Protein AF-A0A6P4DVU3-F1 (afdb_monomer_lite)

Secondary structure (DSSP, 8-state):
----GGGGG-SSSE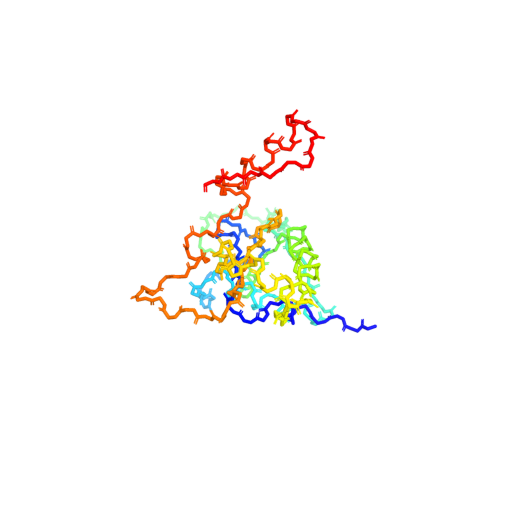EE-TT--SEEES--TT---SSHHHHHHHHHHHTSSTT-----TT---TTTTS--S---TT---S-TT-EEE-HHHHHHHHHHHHHHHTTSSS---S-HHHHHHHHHHT--EEEEE-TTSEEEEEESSS----SSS--HHHH---GGGSHHHHHHHHHHHHH-S-PPP--

InterPro domains:
  IPR051173 Voltage-dependent calciu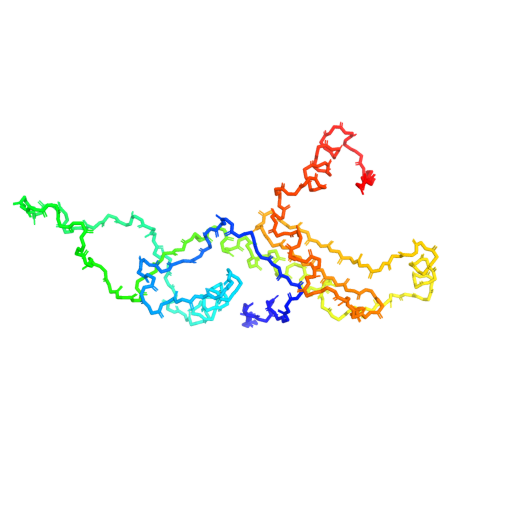m channel subunit alpha-2/delta [PTHR10166] (16-179)

Organism: Drosophila rhopaloa (NCBI:txid1041015)

Radius of gyration: 21.14 Å; chains: 1; bounding box: 44×38×68 Å

Foldseek 3Di:
DLDQLLVLLPDDQKAFAQPDPAKDFPACVVVDDPGPSRSVSVVSVVVSDPPDDADAPDDPPPPPPDDDDDPPVPDDPDDRRHMHGDPVLNVVVSVVSVVCCVVQPDDDDPDPVSVVVCVVVVPQKDWDADPSRMIGMDGNVDDDPDPDPDDPCNVPRRRCVDPLNVVVVVVCVVPVDPDDDDD

Structure (mmCI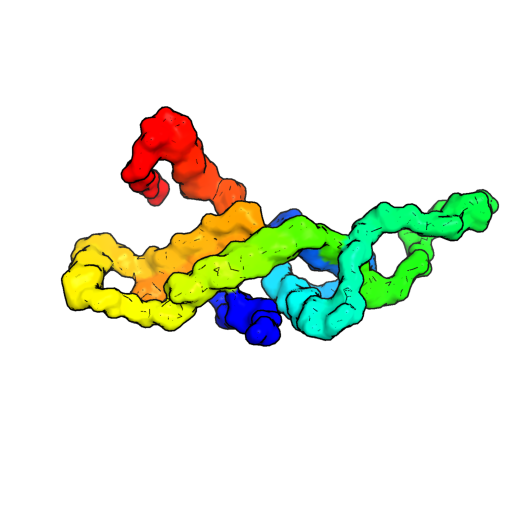F, N/CA/C/O backbone):
data_AF-A0A6P4DVU3-F1
#
_entry.id   AF-A0A6P4DVU3-F1
#
loop_
_atom_site.group_PDB
_atom_site.id
_atom_site.type_symbol
_atom_site.label_atom_id
_atom_site.label_alt_id
_atom_site.label_comp_id
_atom_site.label_asym_id
_atom_site.label_entity_id
_atom_site.label_seq_id
_atom_site.pdbx_PDB_ins_code
_atom_site.Cartn_x
_atom_site.Cartn_y
_atom_site.Cartn_z
_atom_site.occupancy
_atom_site.B_iso_or_equiv
_atom_site.auth_seq_id
_atom_site.auth_comp_id
_atom_site.auth_asym_id
_atom_site.auth_atom_id
_atom_site.pdbx_PDB_model_num
ATOM 1 N N . MET A 1 1 ? 23.079 -8.219 10.822 1.00 43.91 1 MET A N 1
ATOM 2 C CA . MET A 1 1 ? 21.943 -9.020 10.315 1.00 43.91 1 MET A CA 1
ATOM 3 C C . MET A 1 1 ? 21.723 -8.646 8.865 1.00 43.91 1 MET A C 1
ATOM 5 O O . MET A 1 1 ? 21.683 -7.454 8.587 1.00 43.91 1 MET A O 1
ATOM 9 N N . LYS A 1 2 ? 21.629 -9.618 7.953 1.00 59.22 2 LYS A N 1
ATOM 10 C CA . LYS A 1 2 ? 21.129 -9.354 6.599 1.00 59.22 2 LYS A CA 1
ATOM 11 C C . LYS A 1 2 ? 19.608 -9.267 6.705 1.00 59.22 2 LYS A C 1
ATOM 13 O O . LYS A 1 2 ? 18.996 -10.213 7.187 1.00 59.22 2 LYS A O 1
ATOM 18 N N . ILE A 1 3 ? 19.038 -8.113 6.380 1.00 69.62 3 ILE A N 1
ATOM 19 C CA . ILE A 1 3 ? 17.585 -7.930 6.325 1.00 69.62 3 ILE A CA 1
ATOM 20 C C . ILE A 1 3 ? 17.137 -8.464 4.968 1.00 69.62 3 ILE A C 1
ATOM 22 O O . ILE A 1 3 ? 17.674 -8.031 3.952 1.00 69.62 3 ILE A O 1
ATOM 26 N N . ASN A 1 4 ? 16.198 -9.404 4.959 1.00 83.50 4 ASN A N 1
ATOM 27 C CA . ASN A 1 4 ? 15.621 -9.926 3.730 1.00 83.50 4 ASN A CA 1
ATOM 28 C C . ASN A 1 4 ? 14.331 -9.149 3.436 1.00 83.50 4 ASN A C 1
ATOM 30 O O . ASN A 1 4 ? 13.345 -9.293 4.151 1.00 83.50 4 ASN A O 1
ATOM 34 N N . ILE A 1 5 ? 14.374 -8.257 2.447 1.00 84.19 5 ILE A N 1
ATOM 35 C CA . ILE A 1 5 ? 13.270 -7.334 2.135 1.00 84.19 5 ILE A CA 1
ATOM 36 C C . ILE A 1 5 ? 11.979 -8.078 1.732 1.00 84.19 5 ILE A C 1
ATOM 38 O O . ILE A 1 5 ? 10.925 -7.710 2.255 1.00 84.19 5 ILE A O 1
ATOM 42 N N . PRO A 1 6 ? 12.027 -9.129 0.884 1.00 86.38 6 PRO A N 1
ATOM 43 C CA . PRO A 1 6 ? 10.847 -9.920 0.528 1.00 86.38 6 PRO A CA 1
ATOM 44 C C . PRO A 1 6 ? 10.056 -10.478 1.717 1.00 86.38 6 PRO A C 1
ATOM 46 O O . PRO A 1 6 ? 8.835 -10.580 1.631 1.00 86.38 6 PRO A O 1
ATOM 49 N N . ASP A 1 7 ? 10.709 -10.774 2.845 1.00 87.94 7 ASP A N 1
ATOM 50 C CA . ASP A 1 7 ? 10.038 -11.334 4.027 1.00 87.94 7 ASP A CA 1
ATOM 51 C C . ASP A 1 7 ? 8.995 -10.366 4.613 1.00 87.94 7 ASP A C 1
ATOM 53 O O . ASP A 1 7 ? 8.065 -10.790 5.297 1.00 87.94 7 ASP A O 1
ATOM 57 N N . PHE A 1 8 ? 9.108 -9.061 4.343 1.00 89.12 8 PHE A N 1
ATOM 58 C CA . PHE A 1 8 ? 8.111 -8.090 4.793 1.00 89.12 8 PHE A CA 1
ATOM 59 C C . PHE A 1 8 ? 6.823 -8.125 3.970 1.00 89.12 8 PHE A C 1
ATOM 61 O O . PHE A 1 8 ? 5.823 -7.580 4.427 1.00 89.12 8 PHE A O 1
ATOM 68 N N . PHE A 1 9 ? 6.826 -8.739 2.788 1.00 90.00 9 PHE A N 1
ATOM 69 C CA . PHE A 1 9 ? 5.725 -8.727 1.817 1.00 90.00 9 PHE A CA 1
ATOM 70 C C . PHE A 1 9 ? 5.124 -10.126 1.603 1.00 90.00 9 PHE A C 1
ATOM 72 O O . PHE A 1 9 ? 4.653 -10.464 0.516 1.00 90.00 9 PHE A O 1
ATOM 79 N N . MET A 1 10 ? 5.163 -10.960 2.646 1.00 85.12 10 MET A N 1
ATOM 80 C CA . MET A 1 10 ? 4.568 -12.296 2.631 1.00 85.12 10 MET A CA 1
ATOM 81 C C . MET A 1 10 ? 3.041 -12.251 2.775 1.00 85.12 10 MET A C 1
ATOM 83 O O . MET A 1 10 ? 2.497 -11.387 3.462 1.00 85.12 10 MET A O 1
ATOM 87 N N . GLY A 1 11 ? 2.369 -13.231 2.166 1.00 86.31 11 GLY A N 1
ATOM 88 C CA . GLY A 1 11 ? 0.907 -13.308 2.118 1.00 86.31 11 GLY A CA 1
ATOM 89 C C . GLY A 1 11 ? 0.294 -12.285 1.163 1.00 86.31 11 GLY A C 1
ATOM 90 O O . GLY A 1 11 ? 1.018 -11.547 0.489 1.00 86.31 11 GLY A O 1
ATOM 91 N N . ASP A 1 12 ? -1.037 -12.251 1.136 1.00 87.56 12 ASP A N 1
ATOM 92 C CA . ASP A 1 12 ? -1.818 -11.450 0.181 1.00 87.56 12 ASP A CA 1
ATOM 93 C C . ASP A 1 12 ? -2.669 -10.356 0.849 1.00 87.56 12 ASP A C 1
ATOM 95 O O . ASP A 1 12 ? -3.254 -9.519 0.167 1.00 87.56 12 ASP A O 1
ATOM 99 N N . ASN A 1 13 ? -2.643 -10.279 2.188 1.00 90.75 13 ASN A N 1
ATOM 100 C CA . ASN A 1 13 ? -3.365 -9.279 2.985 1.00 90.75 13 ASN A CA 1
ATOM 101 C C . ASN A 1 13 ? -2.673 -7.899 3.008 1.00 90.75 13 ASN A C 1
ATOM 103 O O . ASN A 1 13 ? -2.545 -7.240 4.049 1.00 90.75 13 ASN A O 1
ATOM 107 N N . TRP A 1 14 ? -2.159 -7.478 1.856 1.00 93.19 14 TRP A N 1
ATOM 108 C CA . TRP A 1 14 ? -1.600 -6.155 1.635 1.00 93.19 14 TRP A CA 1
ATOM 109 C C . TRP A 1 14 ? -1.746 -5.737 0.171 1.00 93.19 14 TRP A C 1
ATOM 111 O O . TRP A 1 14 ? -1.752 -6.567 -0.733 1.00 93.19 14 TRP A O 1
ATOM 121 N N . LYS A 1 15 ? -1.847 -4.428 -0.052 1.00 94.44 15 LYS A N 1
ATOM 122 C CA . LYS A 1 15 ? -1.888 -3.793 -1.371 1.00 94.44 15 LYS A CA 1
ATOM 123 C C . LYS A 1 15 ? -0.982 -2.577 -1.400 1.00 94.44 15 LYS A C 1
ATOM 125 O O . LYS A 1 15 ? -0.678 -1.990 -0.354 1.00 94.44 15 LYS A O 1
ATOM 130 N N . VAL A 1 16 ? -0.580 -2.186 -2.598 1.00 95.31 16 VAL A N 1
ATOM 131 C CA . VAL A 1 16 ? 0.086 -0.912 -2.860 1.00 95.31 16 VAL A CA 1
ATOM 132 C C . VAL A 1 16 ? -0.788 -0.022 -3.727 1.00 95.31 16 VAL A C 1
ATOM 134 O O . VAL A 1 16 ? -1.649 -0.492 -4.466 1.00 95.31 16 VAL A O 1
ATOM 137 N N . HIS A 1 17 ? -0.556 1.285 -3.641 1.00 95.31 17 HIS A N 1
ATOM 138 C CA . HIS A 1 17 ? -1.294 2.252 -4.441 1.00 95.31 17 HIS A CA 1
ATOM 139 C C . HIS A 1 17 ? -1.204 1.919 -5.949 1.00 95.31 17 HIS A C 1
ATOM 141 O O . HIS A 1 17 ? -0.102 1.960 -6.504 1.00 95.31 17 HIS A O 1
ATOM 147 N N . PRO A 1 18 ? -2.329 1.646 -6.642 1.00 92.88 18 PRO A N 1
ATOM 148 C CA . PRO A 1 18 ? -2.314 1.098 -8.003 1.00 92.88 18 PRO A CA 1
ATOM 149 C C . PRO A 1 18 ? -1.818 2.097 -9.053 1.00 92.88 18 PRO A C 1
ATOM 151 O O . PRO A 1 18 ? -1.255 1.707 -10.070 1.00 92.88 18 PRO A O 1
ATOM 154 N N . ASP A 1 19 ? -2.009 3.393 -8.798 1.00 93.00 19 ASP A N 1
ATOM 155 C CA . ASP A 1 19 ? -1.601 4.459 -9.719 1.00 93.00 19 ASP A CA 1
ATOM 156 C C . ASP A 1 19 ? -0.126 4.891 -9.530 1.00 93.00 19 ASP A C 1
ATOM 158 O O . ASP A 1 19 ? 0.353 5.776 -10.240 1.00 93.00 19 ASP A O 1
ATOM 162 N N . TRP A 1 20 ? 0.602 4.329 -8.553 1.00 94.25 20 TRP A N 1
ATOM 163 C CA . TRP A 1 20 ? 1.978 4.737 -8.240 1.00 94.25 20 TRP A CA 1
ATOM 164 C C . TRP A 1 20 ? 3.009 3.829 -8.903 1.00 94.25 20 TRP A C 1
ATOM 166 O O . TRP A 1 20 ? 2.842 2.615 -8.977 1.00 94.25 20 TRP A O 1
ATOM 176 N N . VAL A 1 21 ? 4.122 4.421 -9.343 1.00 92.94 21 VAL A N 1
ATOM 177 C CA . VAL A 1 21 ? 5.218 3.689 -9.989 1.00 92.94 21 VAL A CA 1
ATOM 178 C C . VAL A 1 21 ? 6.396 3.568 -9.027 1.00 92.94 21 VAL A C 1
ATOM 180 O O . VAL A 1 21 ? 7.185 4.499 -8.868 1.00 92.94 21 VAL A O 1
ATOM 183 N N . TYR A 1 22 ? 6.513 2.403 -8.390 1.00 94.06 22 TYR A N 1
ATOM 184 C CA . TYR A 1 22 ? 7.653 2.053 -7.536 1.00 94.06 22 TYR A CA 1
ATOM 185 C C . TYR A 1 22 ? 8.865 1.680 -8.390 1.00 94.06 22 TYR A C 1
ATOM 187 O O . TYR A 1 22 ? 9.912 2.321 -8.319 1.00 94.06 22 TYR A O 1
ATOM 195 N N . CYS A 1 23 ? 8.682 0.673 -9.235 1.00 93.62 23 CYS A N 1
ATOM 196 C CA . CYS A 1 23 ? 9.613 0.203 -10.246 1.00 93.62 23 CYS A CA 1
ATOM 197 C C . CYS A 1 23 ? 8.803 -0.297 -11.437 1.00 93.62 23 CYS A C 1
ATOM 199 O O . CYS A 1 23 ? 7.724 -0.849 -11.233 1.00 93.62 23 CYS A O 1
ATOM 201 N N . LYS A 1 24 ? 9.304 -0.089 -12.654 1.00 92.19 24 LYS A N 1
ATOM 202 C CA . LYS A 1 24 ? 8.629 -0.518 -13.879 1.00 92.19 24 LYS A CA 1
ATOM 203 C C . LYS A 1 24 ? 9.627 -0.776 -14.997 1.00 92.19 24 LYS A C 1
ATOM 205 O O . LYS A 1 24 ? 10.669 -0.122 -15.065 1.00 92.19 24 LYS A O 1
ATOM 210 N N . TYR A 1 25 ? 9.307 -1.714 -15.880 1.00 90.62 25 TYR A N 1
ATOM 211 C CA . TYR A 1 25 ? 10.081 -1.934 -17.101 1.00 90.62 25 TYR A CA 1
ATOM 212 C C . TYR A 1 25 ? 9.806 -0.840 -18.136 1.00 90.62 25 TYR A C 1
ATOM 214 O O . TYR A 1 25 ? 8.675 -0.374 -18.281 1.00 90.62 25 TYR A O 1
ATOM 222 N N . HIS A 1 26 ? 10.834 -0.445 -18.886 1.00 85.69 26 HIS A N 1
ATOM 223 C CA . HIS A 1 26 ? 10.671 0.462 -20.025 1.00 85.69 26 HIS A CA 1
ATOM 224 C C . HIS A 1 26 ? 9.846 -0.186 -21.140 1.00 85.69 26 HIS A C 1
ATOM 226 O O . HIS A 1 26 ? 9.037 0.484 -21.782 1.00 85.69 26 HIS A O 1
ATOM 232 N N . TYR A 1 27 ? 10.023 -1.493 -21.340 1.00 83.38 27 TYR A N 1
ATOM 233 C CA . TYR A 1 27 ? 9.293 -2.280 -22.323 1.00 83.38 27 TYR A CA 1
ATOM 234 C C . TYR A 1 27 ? 8.423 -3.308 -21.602 1.00 83.38 27 TYR A C 1
ATOM 236 O O . TYR A 1 27 ? 8.920 -4.123 -20.836 1.00 83.38 27 TYR A O 1
ATOM 244 N N . LEU A 1 28 ? 7.112 -3.262 -21.842 1.00 81.75 28 LEU A N 1
ATOM 245 C CA . LEU A 1 28 ? 6.151 -4.186 -21.223 1.00 81.75 28 LEU A CA 1
ATOM 246 C C . LEU A 1 28 ? 6.113 -5.557 -21.917 1.00 81.75 28 LEU A C 1
ATOM 248 O O . LEU A 1 28 ? 5.554 -6.510 -21.383 1.00 81.75 28 LEU A O 1
ATOM 252 N N . GLU A 1 29 ? 6.697 -5.662 -23.113 1.00 80.62 29 GLU A N 1
ATOM 253 C CA . GLU A 1 29 ? 6.776 -6.909 -23.873 1.00 80.62 29 GLU A CA 1
ATOM 254 C C . GLU A 1 29 ? 7.567 -7.962 -23.084 1.00 80.62 29 GLU A C 1
ATOM 256 O O . GLU A 1 29 ? 8.772 -7.826 -22.895 1.00 80.62 29 GLU A O 1
ATOM 261 N N . GLY A 1 30 ? 6.889 -9.019 -22.631 1.00 79.56 30 GLY A N 1
ATOM 262 C CA . GLY A 1 30 ? 7.500 -10.084 -21.826 1.00 79.56 30 GLY A CA 1
ATOM 263 C C . GLY A 1 30 ? 7.491 -9.836 -20.314 1.00 79.56 30 GLY A C 1
ATOM 264 O O . GLY A 1 30 ? 7.823 -10.749 -19.563 1.00 79.56 30 GLY A O 1
ATOM 265 N N . HIS A 1 31 ? 7.029 -8.663 -19.873 1.00 84.38 31 HIS A N 1
ATOM 266 C CA . HIS A 1 31 ? 6.949 -8.253 -18.467 1.00 84.38 31 HIS A CA 1
ATOM 267 C C . HIS A 1 31 ? 5.501 -7.939 -18.070 1.00 84.38 31 HIS A C 1
ATOM 269 O O . HIS A 1 31 ? 5.178 -6.852 -17.594 1.00 84.38 31 HIS A O 1
ATOM 275 N N . GLU A 1 32 ? 4.600 -8.893 -18.317 1.00 87.25 32 GLU A N 1
ATOM 276 C CA . GLU A 1 32 ? 3.178 -8.764 -17.992 1.00 87.25 32 GLU A CA 1
ATOM 277 C C . GLU A 1 32 ? 2.885 -9.294 -16.583 1.00 87.25 32 GLU A C 1
ATOM 279 O O . GLU A 1 32 ? 2.959 -10.496 -16.318 1.00 87.25 32 GLU A O 1
ATOM 284 N N . PHE A 1 33 ? 2.501 -8.390 -15.683 1.00 90.25 33 PHE A N 1
ATOM 285 C CA . PHE A 1 33 ? 2.088 -8.720 -14.321 1.00 90.25 33 PHE A CA 1
ATOM 286 C C . PHE A 1 33 ? 0.576 -8.571 -14.167 1.00 90.25 33 PHE A C 1
ATOM 288 O O . PHE A 1 33 ? -0.045 -7.687 -14.757 1.00 90.25 33 PHE A O 1
ATOM 295 N N . LYS A 1 34 ? -0.031 -9.443 -13.354 1.00 89.81 34 LYS A N 1
ATOM 296 C CA . LYS A 1 34 ? -1.477 -9.401 -13.085 1.00 89.81 34 LYS A CA 1
ATOM 297 C C . LYS A 1 34 ? -1.857 -8.269 -12.139 1.00 89.81 34 LYS A C 1
ATOM 299 O O . LYS A 1 34 ? -2.949 -7.721 -12.259 1.00 89.81 34 LYS A O 1
ATOM 304 N N . THR A 1 35 ? -0.977 -7.963 -11.190 1.00 91.38 35 THR A N 1
ATOM 305 C CA . THR A 1 35 ? -1.210 -6.978 -10.134 1.00 91.38 35 THR A CA 1
ATOM 306 C C . THR A 1 35 ? 0.033 -6.105 -9.923 1.00 91.38 35 THR A C 1
ATOM 308 O O . THR A 1 35 ? 1.149 -6.572 -10.186 1.00 91.38 35 THR A O 1
ATOM 311 N N . PRO A 1 36 ? -0.125 -4.857 -9.437 1.00 92.31 36 PRO A N 1
ATOM 312 C CA . PRO A 1 36 ? 1.005 -4.020 -9.026 1.00 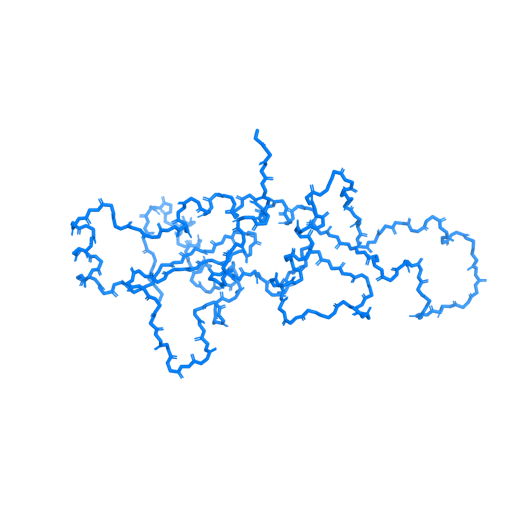92.31 36 PRO A CA 1
ATOM 313 C C . PRO A 1 36 ? 1.873 -4.681 -7.945 1.00 92.31 36 PRO A C 1
ATOM 315 O O . PRO A 1 36 ? 3.086 -4.482 -7.908 1.00 92.31 36 PRO A O 1
ATOM 318 N N . GLU A 1 37 ? 1.268 -5.494 -7.073 1.00 94.19 37 GLU A N 1
ATOM 319 C CA . GLU A 1 37 ? 1.975 -6.230 -6.024 1.00 94.19 37 GLU A CA 1
ATOM 320 C C . GLU A 1 37 ? 2.920 -7.294 -6.597 1.00 94.19 37 GLU A C 1
ATOM 322 O O . GLU A 1 37 ? 4.033 -7.462 -6.092 1.00 94.19 37 GLU A O 1
ATOM 327 N N . ASP A 1 38 ? 2.509 -7.992 -7.659 1.00 92.81 38 ASP A N 1
ATOM 328 C CA . ASP A 1 38 ? 3.339 -9.005 -8.319 1.00 92.81 38 ASP A CA 1
ATOM 329 C C . ASP A 1 38 ? 4.538 -8.379 -9.043 1.00 92.81 38 ASP A C 1
ATOM 331 O O . ASP A 1 38 ? 5.656 -8.884 -8.921 1.00 92.81 38 ASP A O 1
ATOM 335 N N . GLU A 1 39 ? 4.331 -7.250 -9.731 1.00 93.06 39 GLU A N 1
ATOM 336 C CA . GLU A 1 39 ? 5.422 -6.472 -10.341 1.00 93.06 39 GLU A CA 1
ATOM 337 C C . GLU A 1 39 ? 6.416 -6.007 -9.269 1.00 93.06 39 GLU A C 1
ATOM 339 O O . GLU A 1 39 ? 7.632 -6.172 -9.402 1.00 93.06 39 GLU A O 1
ATOM 344 N N . LEU A 1 40 ? 5.907 -5.484 -8.151 1.00 93.62 40 LEU A N 1
ATOM 345 C CA . LEU A 1 40 ? 6.744 -5.044 -7.044 1.00 93.62 40 LEU A CA 1
ATOM 346 C C . LEU A 1 40 ? 7.564 -6.199 -6.447 1.00 93.62 40 LEU A C 1
ATOM 348 O O . LEU A 1 40 ? 8.758 -6.023 -6.199 1.00 93.62 40 LEU A O 1
ATOM 352 N N . ARG A 1 41 ? 6.960 -7.372 -6.214 1.00 92.75 41 ARG A N 1
ATOM 353 C CA . ARG A 1 41 ? 7.656 -8.551 -5.660 1.00 92.75 41 ARG A CA 1
ATOM 354 C C . ARG A 1 41 ? 8.852 -8.964 -6.522 1.00 92.75 41 ARG A C 1
ATOM 356 O O . ARG A 1 41 ? 9.911 -9.262 -5.966 1.00 92.75 41 ARG A O 1
ATOM 363 N N . GLU A 1 42 ? 8.713 -8.925 -7.847 1.00 91.56 42 GLU A N 1
ATOM 364 C CA . GLU A 1 42 ? 9.808 -9.203 -8.788 1.00 91.56 42 GLU A CA 1
ATOM 365 C C . GLU A 1 42 ? 10.986 -8.239 -8.568 1.00 91.56 42 GLU A C 1
ATOM 367 O O . GLU A 1 42 ? 12.130 -8.661 -8.371 1.00 91.56 42 GLU A O 1
ATOM 372 N N . PHE A 1 43 ? 10.713 -6.932 -8.513 1.00 92.12 43 PHE A N 1
ATOM 373 C CA . PHE A 1 43 ? 11.754 -5.925 -8.293 1.00 92.12 43 PHE A CA 1
ATOM 374 C C . PHE A 1 43 ? 12.388 -6.012 -6.902 1.00 92.12 43 PHE A C 1
ATOM 376 O O . PHE A 1 43 ? 13.608 -5.900 -6.781 1.00 92.12 43 PHE A O 1
ATOM 383 N N . LEU A 1 44 ? 11.602 -6.279 -5.857 1.00 91.00 44 LEU A N 1
ATOM 384 C CA . LEU A 1 44 ? 12.129 -6.505 -4.509 1.00 91.00 44 LEU A CA 1
ATOM 385 C C . LEU A 1 44 ? 13.054 -7.730 -4.458 1.00 91.00 44 LEU A C 1
ATOM 387 O O . LEU A 1 44 ? 14.061 -7.701 -3.750 1.00 91.00 44 LEU A O 1
ATOM 391 N N . GLY A 1 45 ? 12.759 -8.783 -5.229 1.00 88.50 45 GLY A N 1
ATOM 392 C CA . GLY A 1 45 ? 13.641 -9.939 -5.397 1.00 88.50 45 GLY A CA 1
ATOM 393 C C . GLY A 1 45 ? 14.972 -9.571 -6.061 1.00 88.50 45 GLY A C 1
ATOM 394 O O . GLY A 1 45 ? 16.037 -9.973 -5.583 1.00 88.50 45 GLY A O 1
ATOM 395 N N . LYS A 1 46 ? 14.929 -8.735 -7.106 1.00 87.50 46 LYS A N 1
ATOM 396 C CA . LYS A 1 46 ? 16.122 -8.216 -7.803 1.00 87.50 46 LYS A CA 1
ATOM 397 C C . LYS A 1 46 ? 16.956 -7.235 -6.970 1.00 87.50 46 LYS A C 1
ATOM 399 O O . LYS A 1 46 ? 18.129 -7.045 -7.275 1.00 87.50 46 LYS A O 1
ATOM 404 N N . MET A 1 47 ? 16.395 -6.649 -5.911 1.00 86.69 47 MET A N 1
ATOM 405 C CA . MET A 1 47 ? 17.106 -5.759 -4.979 1.00 86.69 47 MET A CA 1
ATOM 406 C C . MET A 1 47 ? 17.942 -6.495 -3.921 1.00 86.69 47 MET A C 1
ATOM 408 O O . MET A 1 47 ? 18.760 -5.867 -3.249 1.00 86.69 47 MET A O 1
ATOM 412 N N . VAL A 1 48 ? 17.731 -7.801 -3.719 1.00 80.19 48 VAL A N 1
ATOM 413 C CA . VAL A 1 48 ? 18.467 -8.590 -2.711 1.00 80.19 48 VAL A CA 1
ATOM 414 C C . VAL A 1 48 ? 19.958 -8.774 -3.068 1.00 80.19 48 VAL A C 1
ATOM 416 O O . VAL A 1 48 ? 20.796 -8.707 -2.161 1.00 80.19 48 VAL A O 1
ATOM 419 N N . PRO A 1 49 ? 20.333 -9.013 -4.341 1.00 78.12 49 PRO A N 1
ATOM 420 C CA . PRO A 1 49 ? 21.723 -8.976 -4.795 1.00 78.12 49 PRO A CA 1
ATOM 421 C C . PRO A 1 49 ? 22.423 -7.617 -4.580 1.00 78.12 49 PRO A C 1
ATOM 423 O O . PRO A 1 49 ? 21.820 -6.551 -4.659 1.00 78.12 49 PRO A O 1
ATOM 426 N N . ASN A 1 50 ? 23.740 -7.643 -4.328 1.00 68.06 50 ASN A N 1
ATOM 427 C CA . ASN A 1 50 ? 24.547 -6.444 -4.030 1.00 68.06 50 ASN A CA 1
ATOM 428 C C . ASN A 1 50 ? 24.804 -5.523 -5.245 1.00 68.06 50 ASN A C 1
ATOM 430 O O . ASN A 1 50 ? 25.455 -4.490 -5.091 1.00 68.06 50 ASN A O 1
ATOM 434 N N . ASP A 1 51 ? 24.367 -5.898 -6.443 1.00 82.38 51 ASP A N 1
ATOM 435 C CA . ASP A 1 51 ? 24.585 -5.188 -7.708 1.00 82.38 51 ASP A CA 1
ATOM 436 C C . ASP A 1 51 ? 23.380 -4.346 -8.158 1.00 82.38 51 ASP A C 1
ATOM 438 O O . ASP A 1 51 ? 23.382 -3.809 -9.267 1.00 82.38 51 ASP A O 1
ATOM 442 N N . TRP A 1 52 ? 22.379 -4.177 -7.288 1.00 86.94 52 TRP A N 1
ATOM 443 C CA . TRP A 1 52 ? 21.199 -3.371 -7.577 1.00 86.94 52 TRP A CA 1
ATOM 444 C C . TRP A 1 52 ? 21.540 -1.913 -7.919 1.00 86.94 52 TRP A C 1
ATOM 446 O O . TRP A 1 52 ? 22.240 -1.213 -7.179 1.00 86.94 52 TRP A O 1
ATOM 456 N N . LYS A 1 53 ? 20.978 -1.434 -9.032 1.00 87.56 53 LYS A N 1
ATOM 457 C CA . LYS A 1 53 ? 21.079 -0.045 -9.494 1.00 87.56 53 LYS A CA 1
ATOM 458 C C . LYS A 1 53 ? 19.711 0.627 -9.462 1.00 87.56 53 LYS A C 1
ATOM 460 O O . LYS A 1 53 ? 18.688 -0.036 -9.609 1.00 87.56 53 LYS A O 1
ATOM 465 N N . TRP A 1 54 ? 19.725 1.952 -9.324 1.00 88.62 54 TRP A N 1
ATOM 466 C CA . TRP A 1 54 ? 18.544 2.819 -9.365 1.00 88.62 54 TRP A CA 1
ATOM 467 C C . TRP A 1 54 ? 18.528 3.634 -10.667 1.00 88.62 54 TRP A C 1
ATOM 469 O O . TRP A 1 54 ? 18.896 4.806 -10.636 1.00 88.62 54 TRP A O 1
ATOM 479 N N . PRO A 1 55 ? 18.196 3.016 -11.813 1.00 85.88 55 PRO A N 1
ATOM 480 C CA . PRO A 1 55 ? 18.022 3.737 -13.066 1.00 85.88 55 PRO A CA 1
ATOM 481 C C . PRO A 1 55 ? 16.832 4.700 -12.977 1.00 85.88 55 PRO A C 1
ATOM 483 O O . PRO A 1 55 ? 15.764 4.354 -12.458 1.00 85.88 55 PRO A O 1
ATOM 486 N N . GLU A 1 56 ? 17.040 5.915 -13.474 1.00 81.44 56 GLU A N 1
ATOM 487 C CA . GLU A 1 56 ? 16.005 6.938 -13.592 1.00 81.44 56 GLU A CA 1
ATOM 488 C C . GLU A 1 56 ? 15.232 6.763 -14.902 1.00 81.44 56 GLU A C 1
ATOM 490 O O . GLU A 1 56 ? 15.767 6.265 -15.889 1.00 81.44 56 GLU A O 1
ATOM 495 N N . GLN A 1 57 ? 13.967 7.190 -14.918 1.00 77.31 57 GLN A N 1
ATOM 496 C CA . GLN A 1 57 ? 13.101 7.055 -16.094 1.00 77.31 57 GLN A CA 1
ATOM 497 C C . GLN A 1 57 ? 13.622 7.838 -17.309 1.00 77.31 57 GLN A C 1
ATOM 499 O O . GLN A 1 57 ? 13.426 7.411 -18.444 1.00 77.31 57 GLN A O 1
ATOM 504 N N . TYR A 1 58 ? 14.262 8.980 -17.058 1.00 70.12 58 TYR A N 1
ATOM 505 C CA . TYR A 1 58 ? 14.818 9.872 -18.070 1.00 70.12 58 TYR A CA 1
ATOM 506 C C . TYR A 1 58 ? 16.288 10.133 -17.742 1.00 70.12 58 TYR A C 1
ATOM 508 O O . TYR A 1 58 ? 16.656 11.237 -17.349 1.00 70.12 58 TYR A O 1
ATOM 516 N N . ALA A 1 59 ? 17.125 9.100 -17.831 1.00 62.25 59 ALA A N 1
ATOM 517 C CA . ALA A 1 59 ? 18.562 9.333 -17.861 1.00 62.25 59 ALA A CA 1
ATOM 518 C C . ALA A 1 59 ? 18.908 10.074 -19.164 1.00 62.25 59 ALA A C 1
ATOM 520 O O . ALA A 1 59 ? 18.334 9.772 -20.210 1.00 62.25 59 ALA A O 1
ATOM 521 N N . GLU A 1 60 ? 19.807 11.058 -19.102 1.00 54.69 60 GLU A N 1
ATOM 522 C CA . GLU A 1 60 ? 20.329 11.692 -20.314 1.00 54.69 60 GLU A CA 1
ATOM 523 C C . GLU A 1 60 ? 21.062 10.625 -21.137 1.00 54.69 60 GLU A C 1
ATOM 525 O O . GLU A 1 60 ? 22.115 10.128 -20.731 1.00 54.69 60 GLU A O 1
ATOM 530 N N . ASP A 1 61 ? 20.489 10.246 -22.279 1.00 53.81 61 ASP A N 1
ATOM 531 C CA . ASP A 1 61 ? 21.176 9.407 -23.251 1.00 53.81 61 ASP A CA 1
ATOM 532 C C . ASP A 1 61 ? 22.353 10.225 -23.812 1.00 53.81 61 ASP A C 1
ATOM 534 O O . ASP A 1 61 ? 22.171 11.163 -24.589 1.00 53.81 61 ASP A O 1
ATOM 538 N N . GLU A 1 62 ? 23.588 9.876 -23.429 1.00 52.09 62 GLU A N 1
ATOM 539 C CA . GLU A 1 62 ? 24.811 10.533 -23.931 1.00 52.09 62 GLU A CA 1
ATOM 540 C C . GLU A 1 62 ? 24.925 10.483 -25.472 1.00 52.09 62 GLU A C 1
ATOM 542 O O . GLU A 1 62 ? 25.710 11.223 -26.065 1.00 52.09 62 GLU A O 1
ATOM 547 N N . SER A 1 63 ? 24.139 9.626 -26.131 1.00 53.38 63 SER A N 1
ATOM 548 C CA . SER A 1 63 ? 24.122 9.419 -27.580 1.00 53.38 63 SER A CA 1
ATOM 549 C C . SER A 1 63 ? 23.286 10.420 -28.381 1.00 53.38 63 SER A C 1
ATOM 551 O O . SER A 1 63 ? 23.371 10.398 -29.604 1.00 53.38 63 SER A O 1
ATOM 553 N N . ASP A 1 64 ? 22.493 11.289 -27.749 1.00 49.47 64 ASP A N 1
ATOM 554 C CA . ASP A 1 64 ? 21.528 12.145 -28.470 1.00 49.47 64 ASP A CA 1
ATOM 555 C C . ASP A 1 64 ? 22.143 13.420 -29.095 1.00 49.47 64 ASP A C 1
ATOM 557 O O . ASP A 1 64 ? 21.440 14.275 -29.637 1.00 49.47 64 ASP A O 1
ATOM 561 N N . TRP A 1 65 ? 23.474 13.557 -29.052 1.00 51.66 65 TRP A N 1
ATOM 562 C CA . TRP A 1 65 ? 24.197 14.692 -29.643 1.00 51.66 65 TRP A CA 1
ATOM 563 C C . TRP A 1 65 ? 24.637 14.473 -31.095 1.00 51.66 65 TRP A C 1
ATOM 565 O O . TRP A 1 65 ? 24.951 15.455 -31.769 1.00 51.66 65 TRP A O 1
ATOM 575 N N . ASP A 1 66 ? 24.604 13.234 -31.592 1.00 51.34 66 ASP A N 1
ATOM 576 C CA . ASP A 1 66 ? 25.040 12.875 -32.944 1.00 51.34 66 ASP A CA 1
ATOM 577 C C . ASP A 1 66 ? 23.957 12.042 -33.647 1.00 51.34 66 ASP A C 1
ATOM 579 O O . ASP A 1 66 ? 24.022 10.820 -33.691 1.00 51.34 66 ASP A O 1
ATOM 583 N N . ASP A 1 67 ? 22.911 12.702 -34.146 1.00 48.31 67 ASP A N 1
ATOM 584 C CA . ASP A 1 67 ? 22.486 12.596 -35.551 1.00 48.31 67 ASP A CA 1
ATOM 585 C C . ASP A 1 67 ? 21.042 13.083 -35.743 1.00 48.31 67 ASP A C 1
ATOM 587 O O . ASP A 1 67 ? 20.059 12.529 -35.252 1.00 48.31 67 ASP A O 1
ATOM 591 N N . LYS A 1 68 ? 20.918 14.134 -36.556 1.00 56.88 68 LYS A N 1
ATOM 592 C CA . LYS A 1 68 ? 19.687 14.420 -37.286 1.00 56.88 68 LYS A CA 1
ATOM 593 C C . LYS A 1 68 ? 19.500 13.298 -38.304 1.00 56.88 68 LYS A C 1
ATOM 595 O O . LYS A 1 68 ? 20.240 13.286 -39.277 1.00 56.88 68 LYS A O 1
ATOM 600 N N . ASP A 1 69 ? 18.540 12.406 -38.096 1.00 52.78 69 ASP A N 1
ATOM 601 C CA . ASP A 1 69 ? 17.597 11.968 -39.134 1.00 52.78 69 ASP A CA 1
ATOM 602 C C . ASP A 1 69 ? 16.618 10.920 -38.571 1.00 52.78 69 ASP A C 1
ATOM 604 O O . ASP A 1 69 ? 17.002 9.940 -37.942 1.00 52.78 69 ASP A O 1
ATOM 608 N N . ASP A 1 70 ? 15.333 11.172 -38.826 1.00 52.62 70 ASP A N 1
ATOM 609 C CA . ASP A 1 70 ? 14.149 10.365 -38.515 1.00 52.62 70 ASP A CA 1
ATOM 610 C C . 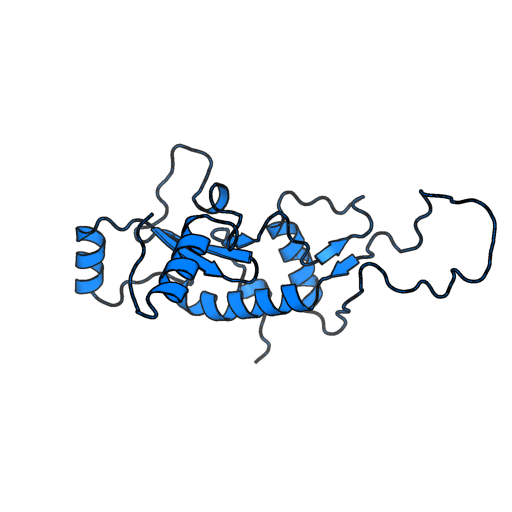ASP A 1 70 ? 13.823 10.096 -37.032 1.00 52.62 70 ASP A C 1
ATOM 612 O O . ASP A 1 70 ? 14.379 9.226 -36.364 1.00 52.62 70 ASP A O 1
ATOM 616 N N . LEU A 1 71 ? 12.780 10.790 -36.549 1.00 52.97 71 LEU A N 1
ATOM 617 C CA . LEU A 1 71 ? 12.049 10.488 -35.312 1.00 52.97 71 LEU A CA 1
ATOM 618 C C . LEU A 1 71 ? 11.412 9.093 -35.406 1.00 52.97 71 LEU A C 1
ATOM 620 O O . LEU A 1 71 ? 10.223 8.941 -35.692 1.00 52.97 71 LEU A O 1
ATOM 624 N N . ASN A 1 72 ? 12.210 8.056 -35.182 1.00 51.53 72 ASN A N 1
ATOM 625 C CA . ASN A 1 72 ? 11.742 6.684 -35.168 1.00 51.53 72 ASN A CA 1
ATOM 626 C C . ASN A 1 72 ? 11.206 6.350 -33.771 1.00 51.53 72 ASN A C 1
ATOM 628 O O . ASN A 1 72 ? 11.904 5.786 -32.930 1.00 51.53 72 ASN A O 1
ATOM 632 N N . CYS A 1 73 ? 9.942 6.707 -33.536 1.00 56.91 73 CYS A N 1
ATOM 633 C CA . CYS A 1 73 ? 9.206 6.508 -32.282 1.00 56.91 73 CYS A CA 1
ATOM 634 C C . CYS A 1 73 ? 9.022 5.034 -31.851 1.00 56.91 73 CYS A C 1
ATOM 636 O O . CYS A 1 73 ? 8.333 4.778 -30.868 1.00 56.91 73 CYS A O 1
ATOM 638 N N . GLY A 1 74 ? 9.624 4.072 -32.565 1.00 55.78 74 GLY A N 1
ATOM 639 C CA . GLY A 1 74 ? 9.617 2.641 -32.244 1.00 55.78 74 GLY A CA 1
ATOM 640 C C . GLY A 1 74 ? 11.002 2.012 -32.036 1.00 55.78 74 GLY A C 1
ATOM 641 O O . GLY A 1 74 ? 11.093 0.789 -31.926 1.00 55.78 74 GLY A O 1
ATOM 642 N N . ARG A 1 75 ? 12.095 2.789 -32.014 1.00 61.41 75 ARG A N 1
ATOM 643 C CA . ARG A 1 75 ? 13.442 2.238 -31.783 1.00 61.41 75 ARG A CA 1
ATOM 644 C C . ARG A 1 75 ? 13.636 1.936 -30.293 1.00 61.41 75 ARG A C 1
ATOM 646 O O . ARG A 1 75 ? 13.604 2.845 -29.471 1.00 61.41 75 ARG A O 1
ATOM 653 N N . LYS A 1 76 ? 13.881 0.665 -29.947 1.00 63.00 76 LYS A N 1
ATOM 654 C CA . LYS A 1 76 ? 14.353 0.285 -28.607 1.00 63.00 76 LYS A CA 1
ATOM 655 C C . LYS A 1 76 ? 15.767 0.847 -28.414 1.00 63.00 76 LYS A C 1
ATOM 657 O O . LYS A 1 76 ? 16.694 0.420 -29.102 1.00 63.00 76 LYS A O 1
ATOM 662 N N . THR A 1 77 ? 15.911 1.856 -27.560 1.00 68.94 77 THR A N 1
ATOM 663 C CA . THR A 1 77 ? 17.204 2.454 -27.184 1.00 68.94 77 THR A CA 1
ATOM 664 C C . THR A 1 77 ? 17.878 1.667 -26.063 1.00 68.94 77 THR A C 1
ATOM 666 O O . THR A 1 77 ? 19.103 1.623 -25.985 1.00 68.94 77 THR A O 1
ATOM 669 N N . LEU A 1 78 ? 17.082 0.977 -25.245 1.00 75.50 78 LEU A N 1
ATOM 670 C CA . LEU A 1 78 ? 17.525 0.180 -24.110 1.00 75.50 78 LEU A CA 1
ATOM 671 C C . LEU A 1 78 ? 17.270 -1.318 -24.354 1.00 75.50 78 LEU A C 1
ATOM 673 O O . LEU A 1 78 ? 16.558 -1.706 -25.281 1.00 75.50 78 LEU A O 1
ATOM 677 N N . GLY A 1 79 ? 17.870 -2.173 -23.521 1.00 77.94 79 GLY A N 1
ATOM 678 C CA . GLY A 1 79 ? 17.594 -3.614 -23.538 1.00 77.94 79 GLY A CA 1
ATOM 679 C C . GLY A 1 79 ? 16.168 -3.941 -23.077 1.00 77.94 79 GLY A C 1
ATOM 680 O O . GLY A 1 79 ? 15.557 -3.154 -22.360 1.00 77.94 79 GLY A O 1
ATOM 681 N N . ASP A 1 80 ? 15.656 -5.118 -23.446 1.00 81.06 80 ASP A N 1
ATOM 682 C CA . ASP A 1 80 ? 14.277 -5.536 -23.130 1.00 81.06 80 ASP A CA 1
ATOM 683 C C . ASP A 1 80 ? 13.991 -5.600 -21.614 1.00 81.06 80 ASP A C 1
ATOM 685 O O . ASP A 1 80 ? 12.883 -5.301 -21.182 1.00 81.06 80 ASP A O 1
ATOM 689 N N . ASP A 1 81 ? 15.006 -5.898 -20.796 1.00 84.00 81 ASP A N 1
ATOM 690 C CA . ASP A 1 81 ? 14.913 -5.928 -19.327 1.00 84.00 81 ASP A CA 1
ATOM 691 C C . ASP A 1 81 ? 15.262 -4.588 -18.659 1.00 84.00 81 ASP A C 1
ATOM 693 O O . ASP A 1 81 ? 15.476 -4.527 -17.444 1.00 84.00 81 ASP A O 1
ATOM 697 N N . ALA A 1 82 ? 15.375 -3.504 -19.432 1.00 86.50 82 ALA A N 1
ATOM 698 C CA . ALA A 1 82 ? 15.625 -2.188 -18.869 1.00 86.50 82 ALA A CA 1
ATOM 699 C C . ALA A 1 82 ? 14.434 -1.743 -18.017 1.00 86.50 82 ALA A C 1
ATOM 701 O O . ALA A 1 82 ? 13.275 -1.832 -18.423 1.00 86.50 82 ALA A O 1
ATOM 702 N N . TYR A 1 83 ? 14.735 -1.222 -16.835 1.00 90.81 83 TYR A N 1
ATOM 703 C CA . TYR A 1 83 ? 13.751 -0.781 -15.859 1.00 90.81 83 TYR A CA 1
ATOM 704 C C . TYR A 1 83 ? 14.126 0.590 -15.310 1.00 90.81 83 TYR A C 1
ATOM 706 O O . TYR A 1 83 ? 15.269 1.021 -15.439 1.00 90.81 83 TYR A O 1
ATOM 714 N N . TYR A 1 84 ? 13.167 1.241 -14.665 1.00 91.50 84 TYR A N 1
ATOM 715 C CA . TYR A 1 84 ? 13.362 2.463 -13.899 1.00 91.50 84 TYR A CA 1
ATOM 716 C C . TYR A 1 84 ? 12.613 2.363 -12.574 1.00 91.50 84 TYR A C 1
ATOM 718 O O . TYR A 1 84 ? 11.591 1.681 -12.471 1.00 91.50 84 TYR A O 1
ATOM 726 N N . CYS A 1 85 ? 13.124 3.033 -11.544 1.00 93.31 85 CYS A N 1
ATOM 727 C CA . CYS A 1 85 ? 12.546 2.974 -10.205 1.00 93.31 85 CYS A CA 1
ATOM 728 C C . CYS A 1 85 ? 12.545 4.337 -9.521 1.00 93.31 85 CYS A C 1
ATOM 730 O O . CYS A 1 85 ? 13.539 5.063 -9.549 1.00 93.31 85 CYS A O 1
ATOM 732 N N . ASN A 1 86 ? 11.471 4.634 -8.793 1.00 93.69 86 ASN A N 1
ATOM 733 C CA . ASN A 1 86 ? 11.456 5.735 -7.845 1.00 93.69 86 ASN A CA 1
ATOM 734 C C . ASN A 1 86 ? 12.113 5.285 -6.532 1.00 93.69 86 ASN A C 1
ATOM 736 O O . ASN A 1 86 ? 11.493 4.657 -5.671 1.00 93.69 86 ASN A O 1
ATOM 740 N N . LYS A 1 87 ? 13.396 5.620 -6.382 1.00 92.25 87 LYS A N 1
ATOM 741 C CA . LYS A 1 87 ? 14.205 5.243 -5.217 1.00 92.25 87 LYS A CA 1
ATOM 742 C C . LYS A 1 87 ? 13.604 5.707 -3.890 1.00 92.25 87 LYS A C 1
ATOM 744 O O . LYS A 1 87 ? 13.650 4.964 -2.911 1.00 92.25 87 LYS A O 1
ATOM 749 N N . GLU A 1 88 ? 13.099 6.935 -3.820 1.00 93.06 88 GLU A N 1
ATOM 750 C CA . GLU A 1 88 ? 12.558 7.490 -2.575 1.00 93.06 88 GLU A CA 1
ATOM 751 C C . GLU A 1 88 ? 11.297 6.745 -2.157 1.00 93.06 88 GLU A C 1
ATOM 753 O O . GLU A 1 88 ? 11.200 6.284 -1.019 1.00 93.06 88 GLU A O 1
ATOM 758 N N . LEU A 1 89 ? 10.384 6.544 -3.106 1.00 94.62 89 LEU A N 1
ATOM 759 C CA . LEU A 1 89 ? 9.131 5.850 -2.863 1.00 94.62 89 LEU A CA 1
ATOM 760 C C . LEU A 1 89 ? 9.356 4.393 -2.435 1.00 94.62 89 LEU A C 1
ATOM 762 O O . LEU A 1 89 ? 8.759 3.941 -1.459 1.00 94.62 89 LEU A O 1
ATOM 766 N N . VAL A 1 90 ? 10.260 3.670 -3.104 1.00 94.25 90 VAL A N 1
ATOM 767 C CA . VAL A 1 90 ? 10.596 2.287 -2.726 1.00 94.25 90 VAL A CA 1
ATOM 768 C C . VAL A 1 90 ? 11.222 2.224 -1.332 1.00 94.25 90 VAL A C 1
ATOM 770 O O . VAL A 1 90 ? 10.866 1.359 -0.534 1.00 94.25 90 VAL A O 1
ATOM 773 N N . ASN A 1 91 ? 12.128 3.145 -0.996 1.00 93.06 91 ASN A N 1
ATOM 774 C CA . ASN A 1 91 ? 12.733 3.172 0.338 1.00 93.06 91 ASN A CA 1
ATOM 775 C C . ASN A 1 91 ? 11.697 3.448 1.435 1.00 93.06 91 ASN A C 1
ATOM 777 O O . ASN A 1 91 ? 11.737 2.791 2.478 1.00 93.06 91 ASN A O 1
ATOM 781 N N . LEU A 1 92 ? 10.771 4.383 1.200 1.00 95.12 92 LEU A N 1
ATOM 782 C CA . LEU A 1 92 ? 9.657 4.654 2.111 1.00 95.12 92 LEU A CA 1
ATOM 783 C C . LEU A 1 92 ? 8.773 3.416 2.279 1.00 95.12 92 LEU A C 1
ATOM 785 O O . LEU A 1 92 ? 8.453 3.046 3.406 1.00 95.12 92 LEU A O 1
ATOM 789 N N . LEU A 1 93 ? 8.459 2.725 1.181 1.00 95.31 93 LEU A N 1
ATOM 790 C CA . LEU A 1 93 ? 7.668 1.500 1.214 1.00 95.31 93 LEU A CA 1
ATOM 791 C C . LEU A 1 93 ? 8.335 0.399 2.044 1.00 95.31 93 LEU A C 1
ATOM 793 O O . LEU A 1 93 ? 7.691 -0.222 2.887 1.00 95.31 93 LEU A O 1
ATOM 797 N N . ILE A 1 94 ? 9.633 0.162 1.841 1.00 93.75 94 ILE A N 1
ATOM 798 C CA . ILE A 1 94 ? 10.391 -0.843 2.600 1.00 93.75 94 ILE A CA 1
ATOM 799 C C . ILE A 1 94 ? 10.437 -0.475 4.086 1.00 93.75 94 ILE A C 1
ATOM 801 O O . ILE A 1 94 ? 10.345 -1.354 4.949 1.00 93.75 94 ILE A O 1
ATOM 805 N N . PHE A 1 95 ? 10.581 0.812 4.400 1.00 93.50 95 PHE A N 1
ATOM 806 C CA . PHE A 1 95 ? 10.577 1.289 5.777 1.00 93.50 95 PHE A CA 1
ATOM 807 C C . PHE A 1 95 ? 9.219 1.055 6.448 1.00 93.50 95 PHE A C 1
ATOM 809 O O . PHE A 1 95 ? 9.167 0.440 7.515 1.00 93.50 95 PHE A O 1
ATOM 816 N N . ASP A 1 96 ? 8.133 1.459 5.796 1.00 95.06 96 ASP A N 1
ATOM 817 C CA . ASP A 1 96 ? 6.769 1.266 6.287 1.00 95.06 96 ASP A CA 1
ATOM 818 C C . ASP A 1 96 ? 6.433 -0.220 6.444 1.00 95.06 96 ASP A C 1
ATOM 820 O O . ASP A 1 96 ? 5.898 -0.638 7.475 1.00 95.06 96 ASP A O 1
ATOM 824 N N . ALA A 1 97 ? 6.816 -1.047 5.469 1.00 94.06 97 ALA A N 1
ATOM 825 C CA . ALA A 1 97 ? 6.656 -2.494 5.527 1.00 94.06 97 ALA A CA 1
ATOM 826 C C . ALA A 1 97 ? 7.399 -3.086 6.728 1.00 94.06 97 ALA A C 1
ATOM 828 O O . ALA A 1 97 ? 6.830 -3.864 7.488 1.00 94.06 97 ALA A O 1
ATOM 829 N N . LYS A 1 98 ? 8.645 -2.669 6.970 1.00 92.56 98 LYS A N 1
ATOM 830 C CA . LYS A 1 98 ? 9.429 -3.122 8.124 1.00 92.56 98 LYS A CA 1
ATOM 831 C C . LYS A 1 98 ? 8.790 -2.727 9.458 1.00 92.56 98 LYS A C 1
ATOM 833 O O . LYS A 1 98 ? 8.789 -3.539 10.383 1.00 92.56 98 LYS A O 1
ATOM 838 N N . VAL A 1 99 ? 8.291 -1.496 9.576 1.00 92.88 99 VAL A N 1
ATOM 839 C CA . VAL A 1 99 ? 7.661 -0.987 10.808 1.00 92.88 99 VAL A CA 1
ATOM 840 C C . VAL A 1 99 ? 6.341 -1.705 11.082 1.00 92.88 99 VAL A C 1
ATOM 842 O O . VAL A 1 99 ? 6.088 -2.117 12.211 1.00 92.88 99 VAL A O 1
ATOM 845 N N . THR A 1 100 ? 5.518 -1.899 10.054 1.00 92.50 100 THR A N 1
ATOM 846 C CA . THR A 1 100 ? 4.200 -2.535 10.191 1.00 92.50 100 THR A CA 1
ATOM 847 C C . THR A 1 100 ? 4.280 -4.055 10.349 1.00 92.50 100 THR A C 1
ATOM 849 O O . THR A 1 100 ? 3.397 -4.641 10.975 1.00 92.50 100 THR A O 1
ATOM 852 N N . ASN A 1 101 ? 5.349 -4.703 9.874 1.00 90.12 101 ASN A N 1
ATOM 853 C CA . ASN A 1 101 ? 5.507 -6.161 9.923 1.00 90.12 101 ASN A CA 1
ATOM 854 C C . ASN A 1 101 ? 5.503 -6.750 11.344 1.00 90.12 101 ASN A C 1
ATOM 856 O O . ASN A 1 101 ? 5.049 -7.873 11.540 1.00 90.12 101 ASN A O 1
ATOM 860 N N . SER A 1 102 ? 5.993 -6.017 12.350 1.00 85.81 102 SER A N 1
ATOM 861 C CA . SER A 1 102 ? 5.965 -6.497 13.741 1.00 85.81 102 SER A CA 1
ATOM 862 C C . SER A 1 102 ? 4.542 -6.587 14.298 1.00 85.81 102 SER A C 1
ATOM 864 O O . SER A 1 102 ? 4.254 -7.490 15.078 1.00 85.81 102 SER A O 1
ATOM 866 N N . SER A 1 103 ? 3.659 -5.674 13.880 1.00 86.19 103 SER A N 1
ATOM 867 C CA . SER A 1 103 ? 2.265 -5.614 14.327 1.00 86.19 103 SER A CA 1
ATOM 868 C C . SER A 1 103 ? 1.356 -6.522 13.499 1.00 86.19 103 SER A C 1
ATOM 870 O O . SER A 1 103 ? 0.514 -7.217 14.060 1.00 86.19 103 SER A O 1
ATOM 872 N N . TYR A 1 104 ? 1.557 -6.569 12.179 1.00 88.00 104 TYR A N 1
ATOM 873 C CA . TYR A 1 104 ? 0.734 -7.319 11.215 1.00 88.00 104 TYR A CA 1
ATOM 874 C C . TYR A 1 104 ? 1.296 -8.709 10.874 1.00 88.00 104 TYR A C 1
ATOM 876 O O . TYR A 1 104 ? 0.978 -9.276 9.833 1.00 88.00 104 TYR A O 1
ATOM 884 N N . GLY A 1 105 ? 2.144 -9.262 11.746 1.00 80.94 105 GLY A N 1
ATOM 885 C CA . GLY A 1 105 ? 2.568 -10.658 11.681 1.00 80.94 105 GLY A CA 1
ATOM 886 C C . GLY A 1 105 ? 1.460 -11.608 12.156 1.00 80.94 105 GLY A C 1
ATOM 887 O O . GLY A 1 105 ? 0.295 -11.501 11.779 1.00 80.94 105 GLY A O 1
ATOM 888 N N . VAL A 1 106 ? 1.804 -12.558 13.026 1.00 81.75 106 VAL A N 1
ATOM 889 C CA . VAL A 1 106 ? 0.811 -13.480 13.602 1.00 81.75 106 VAL A CA 1
ATOM 890 C C . VAL A 1 106 ? -0.050 -12.742 14.631 1.00 81.75 106 VAL A C 1
ATOM 892 O O . VAL A 1 106 ? 0.456 -12.371 15.690 1.00 81.75 106 VAL A O 1
ATOM 895 N N . TRP A 1 107 ? -1.345 -12.571 14.344 1.00 84.19 107 TRP A N 1
ATOM 896 C CA . TRP A 1 107 ? -2.296 -11.971 15.283 1.00 84.19 107 TRP A CA 1
ATOM 897 C C . TRP A 1 107 ? -2.485 -12.838 16.522 1.00 84.19 107 TRP A C 1
ATOM 899 O O . TRP A 1 107 ? -2.691 -14.052 16.428 1.00 84.19 107 TRP A O 1
ATOM 909 N N . ARG A 1 108 ? -2.406 -12.201 17.690 1.00 85.81 108 ARG A N 1
ATOM 910 C CA . ARG A 1 108 ? -2.684 -12.799 18.994 1.00 85.81 108 ARG A CA 1
ATOM 911 C C . ARG A 1 108 ? -3.241 -11.715 19.899 1.00 85.81 108 ARG A C 1
ATOM 913 O O . ARG A 1 108 ? -2.674 -10.630 19.944 1.00 85.81 108 ARG A O 1
ATOM 920 N N . PHE A 1 109 ? -4.292 -12.050 20.635 1.00 88.00 109 PHE A N 1
ATOM 921 C CA . PHE A 1 109 ? -4.767 -11.213 21.729 1.00 88.00 109 PHE A CA 1
ATOM 922 C C . PHE A 1 109 ? -3.701 -11.169 22.830 1.00 88.00 109 PHE A C 1
ATOM 924 O O . PHE A 1 109 ? -3.133 -12.205 23.194 1.00 88.00 109 PHE A O 1
ATOM 931 N N . GLU A 1 110 ? -3.427 -9.979 23.346 1.00 87.12 110 GLU A N 1
ATOM 932 C CA . GLU A 1 110 ? -2.529 -9.738 24.471 1.00 87.12 110 GLU A CA 1
ATOM 933 C C . GLU A 1 110 ? -3.151 -10.236 25.784 1.00 87.12 110 GLU A C 1
ATOM 935 O O . GLU A 1 110 ? -2.444 -10.742 26.657 1.00 87.12 110 GLU A O 1
ATOM 940 N N . SER A 1 111 ? -4.479 -10.148 25.914 1.00 91.75 111 SER A N 1
ATOM 941 C CA . SER A 1 111 ? -5.216 -10.598 27.100 1.00 91.75 111 SER A CA 1
ATOM 942 C C . SER A 1 111 ? -6.634 -11.090 26.787 1.00 91.75 111 SER A C 1
ATOM 944 O O . SER A 1 111 ? -7.225 -10.756 25.759 1.00 91.75 111 SER A O 1
ATOM 946 N N . ASP A 1 112 ? -7.220 -11.844 27.722 1.00 91.06 112 ASP A N 1
ATOM 947 C CA . ASP A 1 112 ? -8.634 -12.238 27.650 1.00 91.06 112 ASP A CA 1
ATOM 948 C C . ASP A 1 112 ? -9.584 -11.031 27.764 1.00 91.06 112 ASP A C 1
ATOM 950 O O . ASP A 1 112 ? -10.704 -11.077 27.256 1.00 91.06 112 ASP A O 1
ATOM 954 N N . GLU A 1 113 ? -9.148 -9.946 28.412 1.00 92.94 113 GLU A N 1
ATOM 955 C CA . GLU A 1 113 ? -9.905 -8.692 28.496 1.00 92.94 113 GLU A CA 1
ATOM 956 C C . GLU A 1 113 ? -9.983 -8.002 27.131 1.00 92.94 113 GLU A C 1
ATOM 958 O O . GLU A 1 113 ? -11.065 -7.585 26.719 1.00 92.94 113 GLU A O 1
ATOM 963 N N . GLU A 1 114 ? -8.865 -7.940 26.400 1.00 89.88 114 GLU A N 1
ATOM 964 C CA . GLU A 1 114 ? -8.821 -7.410 25.032 1.00 89.88 114 GLU A CA 1
ATOM 965 C C . GLU A 1 114 ? -9.745 -8.210 24.113 1.00 89.88 114 GLU A C 1
ATOM 967 O O . GLU A 1 114 ? -10.554 -7.637 23.382 1.00 89.88 114 GLU A O 1
ATOM 972 N N . ARG A 1 115 ? -9.686 -9.541 24.206 1.00 89.69 115 ARG A N 1
ATOM 973 C CA . ARG A 1 115 ? -10.568 -10.419 23.440 1.00 89.69 115 ARG A CA 1
ATOM 974 C C . ARG A 1 115 ? -12.043 -10.126 23.723 1.00 89.69 115 ARG A C 1
ATOM 976 O O . ARG A 1 115 ? -12.813 -9.944 22.785 1.00 89.69 115 ARG A O 1
ATOM 983 N N . GLN A 1 116 ? -12.435 -10.043 24.995 1.00 92.38 116 GLN A N 1
ATOM 984 C CA . GLN A 1 116 ? -13.816 -9.721 25.374 1.00 92.38 116 GLN A CA 1
ATOM 985 C C . GLN A 1 116 ? -14.239 -8.332 24.890 1.00 92.38 116 GLN A C 1
ATOM 987 O O . GLN A 1 116 ? -15.395 -8.138 24.518 1.00 92.38 116 GLN A O 1
ATOM 992 N N . LEU A 1 117 ? -13.324 -7.361 24.894 1.00 92.38 117 LEU A N 1
ATOM 993 C CA . LEU A 1 117 ? -13.586 -6.009 24.415 1.00 92.38 117 LEU A CA 1
ATOM 994 C C . LEU A 1 117 ? -13.884 -6.010 22.913 1.00 92.38 117 LEU A C 1
ATOM 996 O O . LEU A 1 117 ? -14.903 -5.470 22.486 1.00 92.38 117 LEU A O 1
ATOM 1000 N N . ILE A 1 118 ? -13.030 -6.664 22.132 1.00 91.56 118 ILE A N 1
ATOM 1001 C CA . ILE A 1 118 ? -13.165 -6.803 20.679 1.00 91.56 118 ILE A CA 1
ATOM 1002 C C . ILE A 1 118 ? -14.459 -7.547 20.326 1.00 91.56 118 ILE A C 1
ATOM 1004 O O . ILE A 1 118 ? -15.225 -7.065 19.491 1.00 91.56 118 ILE A O 1
ATOM 1008 N N . GLU A 1 119 ? -14.749 -8.665 21.001 1.00 90.50 119 GLU A N 1
ATOM 1009 C CA . GLU A 1 119 ? -15.997 -9.422 20.816 1.00 90.50 119 GLU A CA 1
ATOM 1010 C C . GLU A 1 119 ? -17.231 -8.571 21.169 1.00 90.50 119 GLU A C 1
ATOM 1012 O O . GLU A 1 119 ? -18.248 -8.625 20.481 1.00 90.50 119 GLU A O 1
ATOM 1017 N N . ARG A 1 120 ? -17.147 -7.736 22.211 1.00 92.88 120 ARG A N 1
ATOM 1018 C CA . ARG A 1 120 ? -18.249 -6.861 22.638 1.00 92.88 120 ARG A CA 1
ATOM 1019 C C . ARG A 1 120 ? -18.530 -5.728 21.658 1.00 92.88 120 ARG A C 1
ATOM 1021 O O . ARG A 1 120 ? -19.691 -5.356 21.494 1.00 92.88 120 ARG A O 1
ATOM 1028 N N . PHE A 1 121 ? -17.487 -5.151 21.068 1.00 89.88 121 PHE A N 1
ATOM 1029 C CA . PHE A 1 121 ? -17.621 -4.087 20.074 1.00 89.88 121 PHE A CA 1
ATOM 1030 C C . PHE A 1 121 ? -17.877 -4.616 18.659 1.00 89.88 121 PHE A C 1
ATOM 1032 O O . PHE A 1 121 ? -18.225 -3.819 17.792 1.00 89.88 121 PHE A O 1
ATOM 1039 N N . GLY A 1 122 ? -17.755 -5.929 18.434 1.00 89.44 122 GLY A N 1
ATOM 1040 C CA . GLY A 1 122 ? -17.968 -6.545 17.124 1.00 89.44 122 GLY A CA 1
ATOM 1041 C C . GLY A 1 122 ? -16.903 -6.129 16.110 1.00 89.44 122 GLY A C 1
ATOM 1042 O O . GLY A 1 122 ? -17.231 -5.784 14.981 1.00 89.44 122 GLY A O 1
ATOM 1043 N N . ALA A 1 123 ? -15.637 -6.073 16.531 1.00 88.94 123 ALA A N 1
ATOM 1044 C CA . ALA A 1 123 ? -14.536 -5.727 15.639 1.00 88.94 123 ALA A CA 1
ATOM 1045 C C . ALA A 1 123 ? -14.048 -6.967 14.873 1.00 88.94 123 ALA A C 1
ATOM 1047 O O . ALA A 1 123 ? -13.458 -7.868 15.467 1.00 88.94 123 ALA A O 1
ATOM 1048 N N . ASP A 1 124 ? -14.252 -6.985 13.555 1.00 87.50 124 ASP A N 1
ATOM 1049 C CA . ASP A 1 124 ? -13.940 -8.148 12.708 1.00 87.50 124 ASP A CA 1
ATOM 1050 C C . ASP A 1 124 ? -12.583 -8.043 11.989 1.00 87.50 124 ASP A C 1
ATOM 1052 O O . ASP A 1 124 ? -11.884 -9.042 11.783 1.00 87.50 124 ASP A O 1
ATOM 1056 N N . LEU A 1 125 ? -12.182 -6.824 11.617 1.00 89.62 125 LEU A N 1
ATOM 1057 C CA . LEU A 1 125 ? -10.996 -6.548 10.809 1.00 89.62 125 LEU A CA 1
ATOM 1058 C C . LEU A 1 125 ? -10.236 -5.344 11.360 1.00 89.62 125 LEU A C 1
ATOM 1060 O O . LEU A 1 125 ? -10.824 -4.357 11.803 1.00 89.62 125 LEU A O 1
ATOM 1064 N N . ARG A 1 126 ? -8.907 -5.412 11.282 1.00 91.31 126 ARG A N 1
ATOM 1065 C CA . ARG A 1 126 ? -8.014 -4.274 11.522 1.00 91.31 126 ARG A CA 1
ATOM 1066 C C . ARG A 1 126 ? -7.162 -4.011 10.292 1.00 91.31 126 ARG A C 1
ATOM 1068 O O . ARG A 1 126 ? -6.782 -4.949 9.592 1.00 91.31 126 ARG A O 1
ATOM 1075 N N . PHE A 1 127 ? -6.830 -2.751 10.051 1.00 93.81 127 PHE A N 1
ATOM 1076 C CA . PHE A 1 127 ? -6.013 -2.358 8.911 1.00 93.81 127 PHE A CA 1
ATOM 1077 C C . PHE A 1 127 ? -5.131 -1.150 9.218 1.00 93.81 127 PHE A C 1
ATOM 1079 O O . PHE A 1 127 ? -5.364 -0.397 10.165 1.00 93.81 127 PHE A O 1
ATOM 1086 N N . VAL A 1 128 ? -4.099 -0.980 8.399 1.00 94.00 128 VAL A N 1
ATOM 1087 C CA . VAL A 1 128 ? -3.216 0.184 8.388 1.00 94.00 128 VAL A CA 1
ATOM 1088 C C . VAL A 1 128 ? -2.993 0.607 6.945 1.00 94.00 128 VAL A C 1
ATOM 1090 O O . VAL A 1 128 ? -2.716 -0.239 6.099 1.00 94.00 128 VAL A O 1
ATOM 1093 N N . ALA A 1 129 ? -3.070 1.908 6.673 1.00 95.00 129 ALA A N 1
ATOM 1094 C CA . ALA A 1 129 ? -2.483 2.483 5.470 1.00 95.00 129 ALA A CA 1
ATOM 1095 C C . ALA A 1 129 ? -1.414 3.501 5.830 1.00 95.00 129 ALA A C 1
ATOM 1097 O O . ALA A 1 129 ? -1.529 4.226 6.823 1.00 95.00 129 ALA A O 1
ATOM 1098 N N . THR A 1 130 ? -0.374 3.549 5.012 1.00 94.44 130 THR A N 1
ATOM 1099 C CA . THR A 1 130 ? 0.784 4.405 5.233 1.00 94.44 130 THR A CA 1
ATOM 1100 C C . THR A 1 130 ? 0.992 5.371 4.071 1.00 94.44 130 THR A C 1
ATOM 1102 O O . THR A 1 130 ? 0.393 5.253 3.000 1.00 94.44 130 THR A O 1
ATOM 1105 N N . MET A 1 131 ? 1.866 6.356 4.288 1.00 93.19 131 MET A N 1
ATOM 1106 C CA . MET A 1 131 ? 2.158 7.394 3.298 1.00 93.19 131 MET A CA 1
ATOM 1107 C C . MET A 1 131 ? 2.881 6.865 2.057 1.00 93.19 131 MET A C 1
ATOM 1109 O O . MET A 1 131 ? 2.831 7.513 1.019 1.00 93.19 131 MET A O 1
ATOM 1113 N N . SER A 1 132 ? 3.539 5.705 2.142 1.00 94.81 132 SER A N 1
ATOM 1114 C CA . SER A 1 132 ? 4.162 5.057 0.983 1.00 94.81 132 SER A CA 1
ATOM 1115 C C . SER A 1 132 ? 3.174 4.343 0.066 1.00 94.81 132 SER A C 1
ATOM 1117 O O . SER A 1 132 ? 3.615 3.732 -0.896 1.00 94.81 132 SER A O 1
ATOM 1119 N N . GLY A 1 133 ? 1.866 4.419 0.330 1.00 94.50 133 GLY A N 1
ATOM 1120 C CA . GLY A 1 133 ? 0.849 3.759 -0.484 1.00 94.50 133 GLY A CA 1
ATOM 1121 C C . GLY A 1 133 ? 0.588 2.306 -0.084 1.00 94.50 133 GLY A C 1
ATOM 1122 O O . GLY A 1 133 ? -0.220 1.645 -0.728 1.00 94.50 133 GLY A O 1
ATOM 1123 N N . LEU A 1 134 ? 1.242 1.809 0.970 1.00 95.12 134 LEU A N 1
ATOM 1124 C CA . LEU A 1 134 ? 1.015 0.481 1.531 1.00 95.12 134 LEU A CA 1
ATOM 1125 C C . LEU A 1 134 ? -0.271 0.459 2.349 1.00 95.12 134 LEU A C 1
ATOM 1127 O O . LEU A 1 134 ? -0.409 1.222 3.304 1.00 95.12 134 LEU A O 1
ATOM 1131 N N . THR A 1 135 ? -1.157 -0.478 2.035 1.00 94.69 135 THR A N 1
ATOM 1132 C CA . THR A 1 135 ? -2.311 -0.833 2.867 1.00 94.69 135 THR A CA 1
ATOM 1133 C C . THR A 1 135 ? -2.177 -2.290 3.290 1.00 94.69 135 THR A C 1
ATOM 1135 O O . THR A 1 135 ? -1.894 -3.141 2.453 1.00 94.69 135 THR A O 1
ATOM 1138 N N . ARG A 1 136 ? -2.352 -2.601 4.577 1.00 93.19 136 ARG A N 1
ATOM 1139 C CA . ARG A 1 136 ? -2.376 -3.975 5.109 1.00 93.19 136 ARG A CA 1
ATOM 1140 C C . ARG A 1 136 ? -3.602 -4.180 5.965 1.00 93.19 136 ARG A C 1
ATOM 1142 O O . ARG A 1 136 ? -3.989 -3.267 6.691 1.00 93.19 136 ARG A O 1
ATOM 1149 N N . TRP A 1 137 ? -4.161 -5.378 5.938 1.00 92.50 137 TRP A N 1
ATOM 1150 C CA . TRP A 1 137 ? -5.277 -5.741 6.802 1.00 92.50 137 TRP A CA 1
ATOM 1151 C C . TRP A 1 137 ? -5.071 -7.115 7.420 1.00 92.50 137 TRP A C 1
ATOM 1153 O O . TRP A 1 137 ? -4.201 -7.886 7.023 1.00 92.50 137 TRP A O 1
ATOM 1163 N N . GLN A 1 138 ? -5.840 -7.399 8.460 1.00 90.75 138 GLN A N 1
ATOM 1164 C CA . GLN A 1 138 ? -5.866 -8.705 9.089 1.00 90.75 138 GLN A CA 1
ATOM 1165 C C . GLN A 1 138 ? -7.229 -8.943 9.721 1.00 90.75 138 GLN A C 1
ATOM 1167 O O . GLN A 1 138 ? -7.760 -8.077 10.423 1.00 90.75 138 GLN A O 1
ATOM 1172 N N . PHE A 1 139 ? -7.765 -10.138 9.501 1.00 89.06 139 PHE A N 1
ATOM 1173 C CA . PHE A 1 139 ? -8.975 -10.594 10.166 1.00 89.06 139 PHE A CA 1
ATOM 1174 C C . PHE A 1 139 ? -8.658 -11.026 11.597 1.00 89.06 139 PHE A C 1
ATOM 1176 O O . PHE A 1 139 ? -7.726 -11.796 11.841 1.00 89.06 139 PHE A O 1
ATOM 1183 N N . ILE A 1 140 ? -9.433 -10.519 12.551 1.00 86.69 140 ILE A N 1
ATOM 1184 C CA . ILE A 1 140 ? -9.189 -10.703 13.987 1.00 86.69 140 ILE A CA 1
ATOM 1185 C C . ILE A 1 140 ? -9.572 -12.118 14.441 1.00 86.69 140 ILE A C 1
ATOM 1187 O O . ILE A 1 140 ? -8.872 -12.720 15.256 1.00 86.69 140 ILE A O 1
ATOM 1191 N N . PHE A 1 141 ? -10.659 -12.665 13.894 1.00 83.56 141 PHE A N 1
ATOM 1192 C CA . PHE A 1 141 ? -11.185 -13.989 14.247 1.00 83.56 141 PHE A CA 1
ATOM 1193 C C . PHE A 1 141 ? -10.895 -15.069 13.190 1.00 83.56 141 PHE A C 1
ATOM 1195 O O . PHE A 1 141 ? -11.431 -16.172 13.275 1.00 83.56 141 PHE A O 1
ATOM 1202 N N . GLY A 1 142 ? -10.002 -14.777 12.238 1.00 73.38 142 GLY A N 1
ATOM 1203 C CA . GLY A 1 142 ? -9.721 -15.622 11.075 1.00 73.38 142 GLY A CA 1
ATOM 1204 C C . GLY A 1 142 ? -10.456 -15.145 9.824 1.00 73.38 142 GLY A C 1
ATOM 1205 O O . GLY A 1 142 ? -11.402 -14.366 9.915 1.00 73.38 142 GLY A O 1
ATOM 1206 N N . GLU A 1 143 ? -9.974 -15.572 8.656 1.00 66.31 143 GLU A N 1
ATOM 1207 C CA . GLU A 1 143 ? -10.593 -15.242 7.371 1.00 66.31 143 GLU A CA 1
ATOM 1208 C C . GLU A 1 143 ? -12.043 -15.724 7.367 1.00 66.31 143 GLU A C 1
ATOM 1210 O O . GLU A 1 143 ? -12.334 -16.906 7.565 1.00 66.31 143 GLU A O 1
ATOM 1215 N N . VAL A 1 144 ? -12.959 -14.777 7.195 1.00 60.69 144 VAL A N 1
ATOM 1216 C CA . VAL A 1 144 ? -14.360 -15.089 6.956 1.00 60.69 144 VAL A CA 1
ATOM 1217 C C . VAL A 1 144 ? -14.458 -15.387 5.470 1.00 60.69 144 VAL A C 1
ATOM 1219 O O . VAL A 1 144 ? -14.090 -14.536 4.665 1.00 60.69 144 VAL A O 1
ATOM 1222 N N . GLU A 1 145 ? -14.925 -16.582 5.101 1.00 54.84 145 GLU A N 1
ATOM 1223 C CA . GLU A 1 145 ? -15.275 -16.869 3.709 1.00 54.84 145 GLU A CA 1
ATOM 1224 C C . GLU A 1 145 ? -16.333 -15.850 3.275 1.00 54.84 145 GLU A C 1
ATOM 1226 O O . GLU A 1 145 ? -17.492 -15.906 3.693 1.00 54.84 145 GLU A O 1
ATOM 1231 N N . VAL A 1 146 ? -15.915 -14.862 2.490 1.00 58.25 146 VAL A N 1
ATOM 1232 C CA . VAL A 1 146 ? -16.830 -13.886 1.916 1.00 58.25 146 VAL A CA 1
ATOM 1233 C C . VAL A 1 146 ? -17.469 -14.553 0.700 1.00 58.25 146 VAL A C 1
ATOM 1235 O O . VAL A 1 146 ? -16.767 -15.092 -0.149 1.00 58.25 146 VAL A O 1
ATOM 1238 N N . GLU A 1 147 ? -18.799 -14.507 0.577 1.00 54.09 147 GLU A N 1
ATOM 1239 C CA . GLU A 1 147 ? -19.497 -15.027 -0.616 1.00 54.09 147 GLU A CA 1
ATOM 1240 C C . GLU A 1 147 ? -19.099 -14.285 -1.909 1.00 54.09 147 GLU A C 1
ATOM 1242 O O . GLU A 1 147 ? -19.415 -14.725 -3.014 1.00 54.09 147 GLU A O 1
ATOM 1247 N N . THR A 1 148 ? -18.424 -13.140 -1.780 1.00 61.16 148 THR A N 1
ATOM 1248 C CA . THR A 1 148 ? -17.905 -12.343 -2.889 1.00 61.16 148 THR A CA 1
ATOM 1249 C C . THR A 1 148 ? -16.412 -12.578 -3.079 1.00 61.16 148 THR A C 1
ATOM 1251 O O . THR A 1 148 ? -15.663 -12.470 -2.116 1.00 61.16 148 THR A O 1
ATOM 1254 N N . ASP A 1 149 ? -15.967 -12.718 -4.330 1.00 65.50 149 ASP A N 1
ATOM 1255 C CA . ASP A 1 149 ? -14.547 -12.842 -4.722 1.00 65.50 149 ASP A CA 1
ATOM 1256 C C . ASP A 1 149 ? -13.675 -11.596 -4.420 1.00 65.50 149 ASP A C 1
ATOM 1258 O O . ASP A 1 149 ? -12.580 -11.469 -4.962 1.00 65.50 149 ASP A O 1
ATOM 1262 N N . ARG A 1 150 ? -14.170 -10.620 -3.648 1.00 73.75 150 ARG A N 1
ATOM 1263 C CA . ARG A 1 150 ? -13.473 -9.362 -3.349 1.00 73.75 150 ARG A CA 1
ATOM 1264 C C . ARG A 1 150 ? -13.247 -9.206 -1.859 1.00 73.75 150 ARG A C 1
ATOM 1266 O O . ARG A 1 150 ? -14.197 -9.279 -1.078 1.00 73.75 150 ARG A O 1
ATOM 1273 N N . GLU A 1 151 ? -12.014 -8.893 -1.498 1.00 82.44 151 GLU A N 1
ATOM 1274 C CA . GLU A 1 151 ? -11.589 -8.667 -0.119 1.00 82.44 151 GLU A CA 1
ATOM 1275 C C . GLU A 1 151 ? -11.496 -7.173 0.218 1.00 82.44 151 GLU A C 1
ATOM 1277 O O . GLU A 1 151 ? -11.614 -6.306 -0.649 1.00 82.44 151 GLU A O 1
ATOM 1282 N N . PHE A 1 152 ? -11.245 -6.852 1.494 1.00 85.81 152 PHE A N 1
ATOM 1283 C CA . PHE A 1 152 ? -11.066 -5.474 1.971 1.00 85.81 152 PHE A CA 1
ATOM 1284 C C . PHE A 1 152 ? -10.069 -4.679 1.113 1.00 85.81 152 PHE A C 1
ATOM 1286 O O . PHE A 1 152 ? -10.342 -3.539 0.730 1.00 85.81 152 PHE A O 1
ATOM 1293 N N . GLY A 1 153 ? -8.939 -5.302 0.765 1.00 83.19 153 GLY A N 1
ATOM 1294 C CA . GLY A 1 153 ? -7.905 -4.681 -0.055 1.00 83.19 153 GLY A CA 1
ATOM 1295 C C . GLY A 1 153 ? -8.346 -4.325 -1.469 1.00 83.19 153 GLY A C 1
ATOM 1296 O O . GLY A 1 153 ? -7.796 -3.387 -2.030 1.00 83.19 153 GLY A O 1
ATOM 1297 N N . ASP A 1 154 ? -9.345 -5.006 -2.033 1.00 86.00 154 ASP A N 1
ATOM 1298 C CA . ASP A 1 154 ? -9.829 -4.728 -3.392 1.00 86.00 154 ASP A CA 1
ATOM 1299 C C . ASP A 1 154 ? -10.751 -3.505 -3.444 1.00 86.00 154 ASP A C 1
ATOM 1301 O O . ASP A 1 154 ? -10.896 -2.871 -4.491 1.00 86.00 154 ASP A O 1
ATOM 1305 N N . TYR A 1 155 ? -11.375 -3.161 -2.315 1.00 86.62 155 TYR A N 1
ATOM 1306 C CA . TYR A 1 155 ? -12.179 -1.947 -2.179 1.00 86.62 155 TYR A CA 1
ATOM 1307 C C . TYR A 1 155 ? -11.335 -0.737 -1.767 1.00 86.62 155 TYR A C 1
ATOM 1309 O O . TYR A 1 155 ? -11.652 0.379 -2.178 1.00 86.62 155 TYR A O 1
ATOM 1317 N N . HIS A 1 156 ? -10.264 -0.955 -0.995 1.00 87.44 156 HIS A N 1
ATOM 1318 C CA . HIS A 1 156 ? -9.433 0.100 -0.407 1.00 87.44 156 HIS A CA 1
ATOM 1319 C C . HIS A 1 156 ? -7.975 0.018 -0.864 1.00 87.44 156 HIS A C 1
ATOM 1321 O O . HIS A 1 156 ? -7.052 -0.188 -0.073 1.00 87.44 156 HIS A O 1
ATOM 1327 N N . THR A 1 157 ? -7.759 0.183 -2.167 1.00 84.81 157 THR A N 1
ATOM 1328 C CA . THR A 1 157 ? -6.423 0.088 -2.773 1.00 84.81 157 THR A CA 1
ATOM 1329 C C . THR A 1 157 ? -5.636 1.395 -2.705 1.00 84.81 157 THR A C 1
ATOM 1331 O O . THR A 1 157 ? -4.439 1.400 -2.982 1.00 84.81 157 THR A O 1
ATOM 1334 N N . LYS A 1 158 ? -6.282 2.536 -2.429 1.00 90.44 158 LYS A N 1
ATOM 1335 C CA . LYS A 1 158 ? -5.682 3.856 -2.686 1.00 90.44 158 LYS A CA 1
ATOM 1336 C C . LYS A 1 158 ? -5.021 4.500 -1.472 1.00 90.44 158 LYS A C 1
ATOM 1338 O O . LYS A 1 158 ? -4.599 5.645 -1.566 1.00 90.44 158 LYS A O 1
ATOM 1343 N N . ALA A 1 159 ? -4.870 3.782 -0.358 1.00 90.62 159 ALA A N 1
ATOM 1344 C CA . ALA A 1 159 ? -4.134 4.233 0.827 1.00 90.62 159 ALA A CA 1
ATOM 1345 C C . ALA A 1 159 ? -4.431 5.704 1.201 1.00 90.62 159 ALA A C 1
ATOM 1347 O O . ALA A 1 159 ? -5.517 6.015 1.683 1.00 90.62 159 ALA A O 1
ATOM 1348 N N . ILE A 1 160 ? -3.491 6.621 0.933 1.00 91.19 160 ILE A N 1
ATOM 1349 C CA . ILE A 1 160 ? -3.621 8.045 1.269 1.00 91.19 160 ILE A CA 1
ATOM 1350 C C . ILE A 1 160 ? -4.778 8.759 0.564 1.00 91.19 160 ILE A C 1
ATOM 1352 O O . ILE A 1 160 ? -5.232 9.816 1.010 1.00 91.19 160 ILE A O 1
ATOM 1356 N N . ASP A 1 161 ? -5.233 8.208 -0.557 1.00 92.56 161 ASP A N 1
ATOM 1357 C CA . ASP A 1 161 ? -6.287 8.788 -1.368 1.00 92.56 161 ASP A CA 1
ATOM 1358 C C . ASP A 1 161 ? -7.696 8.408 -0.903 1.00 92.56 161 ASP A C 1
ATOM 1360 O O . ASP A 1 161 ? -8.667 9.044 -1.333 1.00 92.56 161 ASP A O 1
ATOM 1364 N N . GLU A 1 162 ? -7.801 7.454 0.020 1.00 93.50 162 GLU A N 1
ATOM 1365 C CA . GLU A 1 162 ? -9.049 7.029 0.641 1.00 93.50 162 GLU A CA 1
ATOM 1366 C C . GLU A 1 162 ? -9.661 8.137 1.514 1.00 93.50 162 GLU A C 1
ATOM 1368 O O . GLU A 1 162 ? -8.968 8.912 2.184 1.00 93.50 162 GLU A O 1
ATOM 1373 N N . THR A 1 163 ? -10.995 8.207 1.543 1.00 92.56 163 THR A N 1
ATOM 1374 C CA . THR A 1 163 ? -11.719 9.250 2.287 1.00 92.56 163 THR A CA 1
ATOM 1375 C C . THR A 1 163 ? -11.438 9.186 3.784 1.00 92.56 163 THR A C 1
ATOM 1377 O O . THR A 1 163 ? -11.183 10.220 4.394 1.00 92.56 163 THR A O 1
ATOM 1380 N N . TRP A 1 164 ? -11.421 7.988 4.372 1.00 92.25 164 TRP A N 1
ATOM 1381 C CA . TRP A 1 164 ? -11.155 7.803 5.800 1.00 92.25 164 TRP A CA 1
ATOM 1382 C C . TRP A 1 164 ? -9.739 8.255 6.190 1.00 92.25 164 TRP A C 1
ATOM 1384 O O . TRP A 1 164 ? -9.561 8.843 7.256 1.00 92.25 164 TRP A O 1
ATOM 1394 N N . TYR A 1 165 ? -8.745 8.074 5.311 1.00 93.69 165 TYR A N 1
ATOM 1395 C CA . TYR A 1 165 ? -7.371 8.521 5.556 1.00 93.69 165 TYR A CA 1
ATOM 1396 C C . TYR A 1 165 ? -7.290 10.050 5.557 1.00 93.69 165 TYR A C 1
ATOM 1398 O O . TYR A 1 165 ? -6.749 10.663 6.482 1.00 93.69 165 TYR A O 1
ATOM 1406 N N . LYS A 1 166 ? -7.904 10.681 4.549 1.00 92.75 166 LYS A N 1
ATOM 1407 C CA . LYS A 1 166 ? -7.995 12.144 4.434 1.00 92.75 166 LYS A CA 1
ATOM 1408 C C . LYS A 1 166 ? -8.721 12.753 5.633 1.00 92.75 166 LYS A C 1
ATOM 1410 O O . LYS A 1 166 ? -8.219 13.708 6.221 1.00 92.75 166 LYS A O 1
ATOM 1415 N N . SER A 1 167 ? -9.856 12.182 6.034 1.00 91.06 167 SER A N 1
ATOM 1416 C CA . SER A 1 167 ? -10.620 12.634 7.201 1.00 91.06 167 SER A CA 1
ATOM 1417 C C . SER A 1 167 ? -9.820 12.531 8.499 1.00 91.06 167 SER A C 1
ATOM 1419 O O . SER A 1 167 ? -9.839 13.472 9.290 1.00 91.06 167 SER A O 1
ATOM 1421 N N . ALA A 1 168 ? -9.068 11.444 8.701 1.00 90.25 168 ALA A N 1
ATOM 1422 C CA . ALA A 1 168 ? -8.214 11.284 9.876 1.00 90.25 168 ALA A CA 1
ATOM 1423 C C . ALA A 1 168 ? -7.1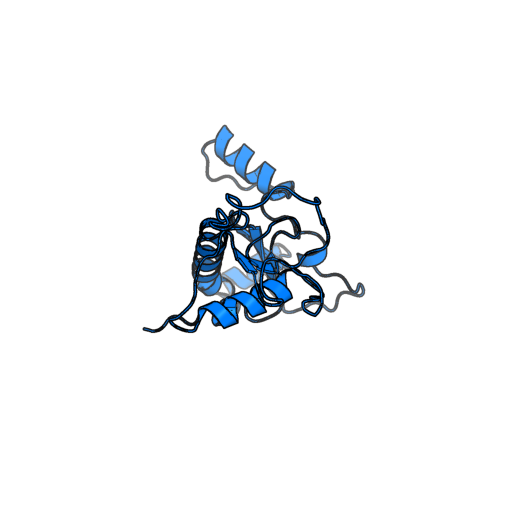24 12.367 9.961 1.00 90.25 168 ALA A C 1
ATOM 1425 O O . ALA A 1 168 ? -6.916 12.954 11.024 1.00 90.25 168 ALA A O 1
ATOM 1426 N N . ILE A 1 169 ? -6.468 12.686 8.839 1.00 89.44 169 ILE A N 1
ATOM 1427 C CA . ILE A 1 169 ? -5.454 13.751 8.788 1.00 89.44 169 ILE A CA 1
ATOM 1428 C C . ILE A 1 169 ? -6.071 15.120 9.067 1.00 89.44 169 ILE A C 1
ATOM 1430 O O . ILE A 1 169 ? -5.513 15.892 9.849 1.00 89.44 169 ILE A O 1
ATOM 1434 N N . LEU A 1 170 ? -7.202 15.430 8.429 1.00 89.06 170 LEU A N 1
ATOM 1435 C CA . LEU A 1 170 ? -7.870 16.720 8.596 1.00 89.06 170 LEU A CA 1
ATOM 1436 C C . LEU A 1 170 ? -8.279 16.939 10.055 1.00 89.06 170 LEU A C 1
ATOM 1438 O O . LEU A 1 170 ? -7.942 17.978 10.620 1.00 89.06 170 LEU A O 1
ATOM 1442 N N . GLN A 1 171 ? -8.895 15.936 10.690 1.00 86.81 171 GLN A N 1
ATOM 1443 C CA . GLN A 1 171 ? -9.278 16.021 12.099 1.00 86.81 171 GLN A CA 1
ATOM 1444 C C . GLN A 1 171 ? -8.064 16.244 13.005 1.00 86.81 171 GLN A C 1
ATOM 1446 O O . GLN A 1 171 ? -8.083 17.109 13.881 1.00 86.81 171 GLN A O 1
ATOM 1451 N N . HIS A 1 172 ? -6.988 15.484 12.781 1.00 86.25 172 HIS A N 1
ATOM 1452 C CA . HIS A 1 172 ? -5.774 15.607 13.580 1.00 86.25 172 HIS A CA 1
ATOM 1453 C C . HIS A 1 172 ? -5.138 17.000 13.446 1.00 86.25 172 HIS A C 1
ATOM 1455 O O . HIS A 1 172 ? -4.636 17.559 14.424 1.00 86.25 172 HIS A O 1
ATOM 1461 N N . HIS A 1 173 ? -5.186 17.583 12.245 1.00 86.06 173 HIS A N 1
ATOM 1462 C CA . HIS A 1 173 ? -4.656 18.915 11.978 1.00 86.06 173 HIS A CA 1
ATOM 1463 C C . HIS A 1 173 ? -5.502 20.035 12.610 1.00 86.06 173 HIS A C 1
ATOM 1465 O O . HIS A 1 173 ? -4.935 21.020 13.095 1.00 86.06 173 HIS A O 1
ATOM 1471 N N . GLU A 1 174 ? -6.833 19.907 12.609 1.00 83.56 174 GLU A N 1
ATOM 1472 C CA . GLU A 1 174 ? -7.749 20.906 13.178 1.00 83.56 174 GLU A CA 1
ATOM 1473 C C . GLU A 1 174 ? -7.745 20.904 14.709 1.00 83.56 174 GLU A C 1
ATOM 1475 O O . GLU A 1 174 ? -7.471 21.939 15.322 1.00 83.56 174 GLU A O 1
ATOM 1480 N N . ASP A 1 175 ? -7.996 19.752 15.332 1.00 74.81 175 ASP A N 1
ATOM 1481 C CA . ASP A 1 175 ? -8.198 19.687 16.782 1.00 74.81 175 ASP A CA 1
ATOM 1482 C C . ASP A 1 175 ? -6.883 19.637 17.566 1.00 74.81 175 ASP A C 1
ATOM 1484 O O . ASP A 1 175 ? -6.846 20.002 18.742 1.00 74.81 175 ASP A O 1
ATOM 1488 N N . ARG A 1 176 ? -5.788 19.170 16.945 1.00 69.12 176 ARG A N 1
ATOM 1489 C CA . ARG A 1 176 ? -4.514 18.851 17.625 1.00 69.12 176 ARG A CA 1
ATOM 1490 C C . ARG A 1 176 ? -4.692 17.950 18.858 1.00 69.12 176 ARG A C 1
ATOM 1492 O O . ARG A 1 176 ? -3.864 17.971 19.769 1.00 69.12 176 ARG A O 1
ATOM 1499 N N . THR A 1 177 ? -5.772 17.172 18.896 1.00 71.25 177 THR A N 1
ATOM 1500 C CA . THR A 1 177 ? -6.058 16.187 19.941 1.00 71.25 177 THR A CA 1
ATOM 1501 C C . THR A 1 177 ? -5.912 14.771 19.402 1.00 71.25 177 THR A C 1
ATOM 1503 O O . THR A 1 177 ? -6.095 14.522 18.212 1.00 71.25 177 THR A O 1
ATOM 1506 N N . GLU A 1 178 ? -5.639 13.823 20.295 1.00 76.94 178 GLU A N 1
ATOM 1507 C CA . GLU A 1 178 ? -5.665 12.383 20.012 1.00 76.94 178 GLU A CA 1
ATOM 1508 C C . GLU A 1 178 ? -7.120 11.871 19.992 1.00 76.94 178 GLU A C 1
ATOM 1510 O O . GLU A 1 178 ? -7.548 11.121 20.868 1.00 76.94 178 GLU A O 1
ATOM 1515 N N . SER A 1 179 ? -7.923 12.348 19.036 1.00 85.00 179 SER A N 1
ATOM 1516 C CA . SER A 1 179 ? -9.315 11.926 18.846 1.00 85.00 179 SER A CA 1
ATOM 1517 C C . SER A 1 179 ? -9.433 10.832 17.780 1.00 85.00 179 SER A C 1
ATOM 1519 O O . SER A 1 179 ? -8.648 10.768 16.834 1.00 85.00 179 SER A O 1
ATOM 1521 N N . PHE A 1 180 ? -10.430 9.955 17.935 1.00 86.50 180 PHE A N 1
ATOM 1522 C CA . PHE A 1 180 ? -10.763 8.925 16.948 1.00 86.50 180 PHE A CA 1
ATOM 1523 C C . PHE A 1 180 ? -11.807 9.443 15.955 1.00 86.50 180 PHE A C 1
ATOM 1525 O O . PHE A 1 180 ? -12.784 10.081 16.353 1.00 86.50 180 PHE A O 1
ATOM 1532 N N . VAL A 1 181 ? -11.612 9.130 14.673 1.00 87.69 181 VAL A N 1
ATOM 1533 C CA . VAL A 1 181 ? -12.542 9.453 13.582 1.00 87.69 181 VAL A CA 1
ATOM 1534 C C . VAL A 1 181 ? -13.326 8.202 13.204 1.00 87.69 181 VAL A C 1
ATOM 1536 O O . VAL A 1 181 ? -12.752 7.123 13.087 1.00 87.69 181 VAL A O 1
ATOM 1539 N N . TYR A 1 182 ? -14.632 8.363 12.998 1.00 85.62 182 TYR A N 1
ATOM 1540 C CA . TYR A 1 182 ? -15.535 7.300 12.562 1.00 85.62 182 TYR A CA 1
ATOM 1541 C C . TYR A 1 182 ? -16.037 7.630 11.153 1.00 85.62 182 TYR A C 1
ATOM 1543 O O . TYR A 1 182 ? -16.463 8.762 10.910 1.00 85.62 182 TYR A O 1
ATOM 1551 N N . SER A 1 183 ? -15.954 6.659 10.240 1.00 82.38 183 SER A N 1
ATOM 1552 C CA . SER A 1 183 ? -16.359 6.765 8.830 1.00 82.38 183 SER A CA 1
ATOM 1553 C C . SER A 1 183 ? -17.490 5.810 8.496 1.00 82.38 183 SER A C 1
ATOM 1555 O O . SER A 1 183 ? -17.370 4.643 8.932 1.00 82.38 183 SER A O 1
#

Sequence (183 aa):
MKINIPDFFMGDNWKVHPDWVYCKYHYLEGHEFKTPEDELREFLGKMVPNDWKWPEQYAEDESDWDDKDDLNCGRKTLGDDAYYCNKELVNLLIFDAKVTNSSYGVWRFESDEERQLIERFGADLRFVATMSGLTRWQFIFGEVEVETDREFGDYHTKAIDETWYKSAILQHHEDRTESFVYS

pLDDT: mean 83.33, std 12.97, range [43.91, 95.31]